Protein AF-A0A645E798-F1 (afdb_monomer)

Foldseek 3Di:
DDDPVPLVVDQDDDDPPPDPDDPVNQDPVNVVVVVVVVVVVVVVPDDPDDDPVRVVVSVVSSVVVPPPDPLLVLVLCVQAFQAFPCNLVDDLVRLLCVSPDPPVPPDDTPRDHHDFKDFLLCCVCNRVVDDPVPDDPVSRVVVVVSCVVVQWAWDPAWDQRPPNGTTTMTGHNPDDD

Mean predicted aligned error: 12.49 Å

InterPro domains:
  IPR007936 Virulence-associated protein E-like domain [PF05272] (1-65)

Organism: NCBI:txid1076179

Structure (mmCIF, N/CA/C/O backbone):
data_AF-A0A645E798-F1
#
_entry.id   AF-A0A645E798-F1
#
loop_
_atom_site.group_PDB
_atom_site.id
_atom_site.type_symbol
_atom_site.label_atom_id
_atom_site.label_alt_id
_atom_site.label_comp_id
_atom_site.label_asym_id
_atom_site.label_entity_id
_atom_site.label_seq_id
_atom_site.pdbx_PDB_ins_code
_atom_site.Cartn_x
_atom_site.Cartn_y
_atom_site.Cartn_z
_atom_site.occupancy
_atom_site.B_iso_or_equiv
_atom_site.auth_seq_id
_atom_site.auth_comp_id
_atom_site.auth_asym_id
_atom_site.auth_atom_id
_atom_site.pdbx_PDB_model_num
ATOM 1 N N . MET A 1 1 ? 1.468 10.383 16.833 1.00 36.97 1 MET A N 1
ATOM 2 C CA . MET A 1 1 ? 1.975 8.997 16.933 1.00 36.97 1 MET A CA 1
ATOM 3 C C . MET A 1 1 ? 1.196 8.172 15.913 1.00 36.97 1 MET A C 1
ATOM 5 O O . MET A 1 1 ? 0.028 7.909 16.145 1.00 36.97 1 MET A O 1
ATOM 9 N N . ARG A 1 2 ? 1.764 7.928 14.723 1.00 41.03 2 ARG A N 1
ATOM 10 C CA . ARG A 1 2 ? 1.079 7.261 13.599 1.00 41.03 2 ARG A CA 1
ATOM 11 C C . ARG A 1 2 ? 1.369 5.761 13.667 1.00 41.03 2 ARG A C 1
ATOM 13 O O . ARG A 1 2 ? 2.410 5.320 13.195 1.00 41.03 2 ARG A O 1
ATOM 20 N N . ASP A 1 3 ? 0.495 5.007 14.326 1.00 41.78 3 ASP A N 1
ATOM 21 C CA . ASP A 1 3 ? 0.510 3.542 14.271 1.00 41.78 3 ASP A CA 1
ATOM 22 C C . ASP A 1 3 ? -0.436 3.091 13.153 1.00 41.78 3 ASP A C 1
ATOM 24 O O . ASP A 1 3 ? -1.658 3.147 13.293 1.00 41.78 3 ASP A O 1
ATOM 28 N N . THR A 1 4 ? 0.136 2.637 12.041 1.00 46.00 4 THR A N 1
ATOM 29 C CA . THR A 1 4 ? -0.584 2.075 10.887 1.00 46.00 4 THR A CA 1
ATOM 30 C C . THR A 1 4 ? -1.323 0.773 11.222 1.00 46.00 4 THR A C 1
ATOM 32 O O . THR A 1 4 ? -2.242 0.375 10.513 1.00 46.00 4 THR A O 1
ATOM 35 N N . THR A 1 5 ? -0.996 0.135 12.350 1.00 47.47 5 THR A N 1
ATOM 36 C CA . THR A 1 5 ? -1.678 -1.052 12.891 1.00 47.47 5 THR A CA 1
ATOM 37 C C . THR A 1 5 ? -2.643 -0.735 14.032 1.00 47.47 5 THR A C 1
ATOM 39 O O . THR A 1 5 ? -3.343 -1.642 14.493 1.00 47.47 5 THR A O 1
ATOM 42 N N . GLY A 1 6 ? -2.684 0.514 14.503 1.00 43.47 6 GLY A N 1
ATOM 43 C CA . GLY A 1 6 ? -3.564 0.958 15.584 1.00 43.47 6 GLY A CA 1
ATOM 44 C C . GLY A 1 6 ? -5.021 1.074 15.138 1.00 43.47 6 GLY A C 1
ATOM 45 O O . GLY A 1 6 ? -5.925 0.758 15.907 1.00 43.47 6 GLY A O 1
ATOM 46 N N . ASN A 1 7 ? -5.247 1.413 13.865 1.00 52.75 7 ASN A N 1
ATOM 47 C CA . ASN A 1 7 ? -6.586 1.656 13.322 1.00 52.75 7 ASN A CA 1
ATOM 48 C C . ASN A 1 7 ? -7.468 0.402 13.217 1.00 52.75 7 ASN A C 1
ATOM 50 O O . ASN A 1 7 ? -8.684 0.522 13.215 1.00 52.75 7 ASN A O 1
ATOM 54 N N . ARG A 1 8 ? -6.891 -0.811 13.212 1.00 60.28 8 ARG A N 1
ATOM 55 C CA . ARG A 1 8 ? -7.659 -2.077 13.154 1.00 60.28 8 ARG A CA 1
ATOM 56 C C . ARG A 1 8 ? -8.456 -2.390 14.426 1.00 6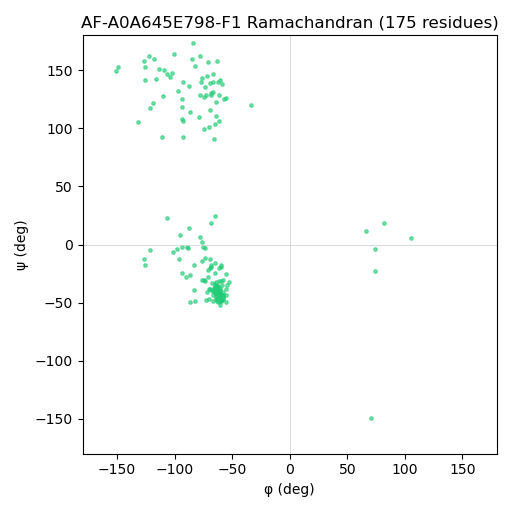0.28 8 ARG A C 1
ATOM 58 O O . ARG A 1 8 ? -9.210 -3.356 14.446 1.00 60.28 8 ARG A O 1
ATOM 65 N N . ARG A 1 9 ? -8.189 -1.672 15.523 1.00 65.94 9 ARG A N 1
ATOM 66 C CA . ARG A 1 9 ? -8.801 -1.910 16.843 1.00 65.94 9 ARG A CA 1
ATOM 67 C C . ARG A 1 9 ? -9.980 -0.987 17.131 1.00 65.94 9 ARG A C 1
ATOM 69 O O . ARG A 1 9 ? -10.599 -1.130 18.179 1.00 65.94 9 ARG A O 1
ATOM 76 N N . PHE A 1 10 ? -10.271 -0.057 16.229 1.00 70.12 10 PHE A N 1
ATOM 77 C CA . PHE A 1 10 ? -11.318 0.936 16.410 1.00 70.12 10 PHE A CA 1
ATOM 78 C C . PHE A 1 10 ? -12.282 0.887 15.230 1.00 70.12 10 PHE A C 1
ATOM 80 O O . PHE A 1 10 ? -11.859 0.711 14.086 1.00 70.12 10 PHE A O 1
ATOM 87 N N . TRP A 1 11 ? -13.570 1.054 15.516 1.00 77.06 11 TRP A N 1
ATOM 88 C CA . TRP A 1 11 ? -14.594 1.263 14.501 1.00 77.06 11 TRP A CA 1
ATOM 89 C C . TRP A 1 11 ? -14.795 2.768 14.328 1.00 77.06 11 TRP A C 1
ATOM 91 O O . TRP A 1 11 ? -15.313 3.405 15.248 1.00 77.06 11 TRP A O 1
ATOM 101 N N . PRO A 1 12 ? -14.340 3.368 13.215 1.00 72.75 12 PRO A N 1
ATOM 102 C CA . PRO A 1 12 ? -14.617 4.769 12.960 1.00 72.75 12 PRO A CA 1
ATOM 103 C C . PRO A 1 12 ? -16.117 4.943 12.720 1.00 72.75 12 PRO A C 1
ATOM 105 O O . PRO A 1 12 ? -16.724 4.213 11.941 1.00 72.75 12 PRO A O 1
ATOM 108 N N . VAL A 1 13 ? -16.709 5.918 13.405 1.00 76.38 13 VAL A N 1
ATOM 109 C CA . VAL A 1 13 ? -18.116 6.289 13.246 1.00 76.38 13 VAL A CA 1
ATOM 110 C C . VAL A 1 13 ? -18.155 7.754 12.840 1.00 76.38 13 VAL A C 1
ATOM 112 O O . VAL A 1 13 ? -17.695 8.622 13.584 1.00 76.38 13 VAL A O 1
ATOM 115 N N . LYS A 1 14 ? -18.685 8.035 11.647 1.00 72.19 14 LYS A N 1
ATOM 116 C CA . LYS A 1 14 ? -18.917 9.405 11.179 1.00 72.19 14 LYS A CA 1
ATOM 117 C C . LYS A 1 14 ? -20.053 10.002 12.010 1.00 72.19 14 LYS A C 1
ATOM 119 O O . LYS A 1 14 ? -21.182 9.522 11.958 1.00 72.19 14 LYS A O 1
ATOM 124 N N . THR A 1 15 ? -19.760 11.043 12.779 1.00 71.25 15 THR A N 1
ATOM 125 C CA . THR A 1 15 ? -20.777 11.803 13.510 1.00 71.25 15 THR A CA 1
ATOM 126 C C . THR A 1 15 ? -21.036 13.132 12.797 1.00 71.25 15 THR A C 1
ATOM 128 O O . THR A 1 15 ? -20.107 13.728 12.243 1.00 71.25 15 THR A O 1
ATOM 131 N N . PRO A 1 16 ? -22.282 13.634 12.776 1.00 71.88 16 PRO A N 1
ATOM 132 C CA . PRO A 1 16 ? -22.550 14.998 12.343 1.00 71.88 16 PRO A CA 1
ATOM 133 C C . PRO A 1 16 ? -21.872 15.927 13.357 1.00 71.88 16 PRO A C 1
ATOM 135 O O . PRO A 1 16 ? -22.341 16.065 14.483 1.00 71.88 16 PRO A O 1
ATOM 138 N N . GLY A 1 17 ? -20.725 16.506 12.994 1.00 61.91 17 GLY A N 1
ATOM 139 C CA . GLY A 1 17 ? -19.797 17.229 13.881 1.00 61.91 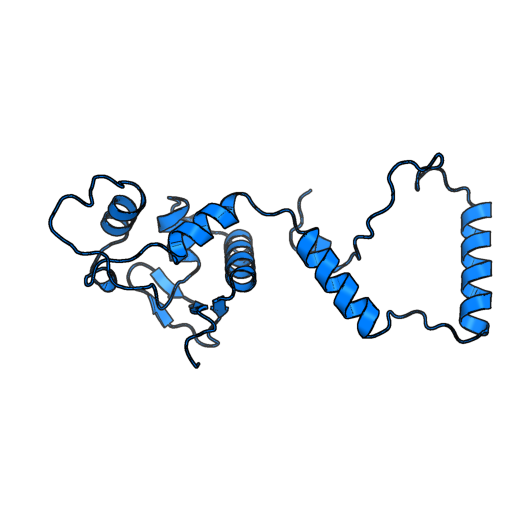17 GLY A CA 1
ATOM 140 C C . GLY A 1 17 ? -20.316 18.529 14.514 1.00 61.91 17 GLY A C 1
ATOM 141 O O . GLY A 1 17 ? -19.520 19.386 14.874 1.00 61.91 17 GLY A O 1
ATOM 142 N N . ASN A 1 18 ? -21.631 18.680 14.652 1.00 67.62 18 ASN A N 1
ATOM 143 C CA . ASN A 1 18 ? -22.326 19.847 15.186 1.00 67.62 18 ASN A CA 1
ATOM 144 C C . ASN A 1 18 ? -22.895 19.606 16.600 1.00 67.62 18 ASN A C 1
ATOM 146 O O . ASN A 1 18 ? -23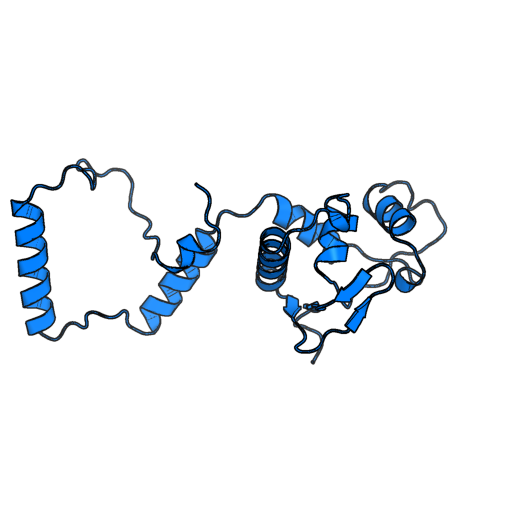.859 20.253 17.007 1.00 67.62 18 ASN A O 1
ATOM 150 N N . SER A 1 19 ? -22.336 18.645 17.341 1.00 68.56 19 SER A N 1
ATOM 151 C CA . SER A 1 19 ? -22.756 18.360 18.716 1.00 68.56 19 SER A CA 1
ATOM 152 C C . SER A 1 19 ? -22.373 19.507 19.655 1.00 68.56 19 SER A C 1
ATOM 154 O O . SER A 1 19 ? -21.214 19.916 19.695 1.00 68.56 19 SER A O 1
ATOM 156 N N . ALA A 1 20 ? -23.328 19.977 20.462 1.00 67.75 20 ALA A N 1
ATOM 157 C CA . ALA A 1 20 ? -23.082 20.943 21.536 1.00 67.75 20 ALA A CA 1
ATOM 158 C C . ALA A 1 20 ? -22.242 20.356 22.690 1.00 67.75 20 ALA A C 1
ATOM 160 O O . ALA A 1 20 ? -21.688 21.101 23.498 1.00 67.75 20 ALA A O 1
ATOM 161 N N . VAL A 1 21 ? -22.148 19.025 22.770 1.00 71.19 21 VAL A N 1
ATOM 162 C CA . VAL A 1 21 ? -21.437 18.295 23.823 1.00 71.19 21 VAL A CA 1
ATOM 163 C C . VAL A 1 21 ? -20.320 17.471 23.193 1.00 71.19 21 VAL A C 1
ATOM 165 O O . VAL A 1 21 ? -20.550 16.634 22.318 1.00 71.19 21 VAL A O 1
ATOM 168 N N . HIS A 1 22 ? -19.089 17.713 23.628 1.00 75.69 22 HIS A N 1
ATOM 169 C CA . HIS A 1 22 ? -17.944 16.916 23.212 1.00 75.69 22 HIS A CA 1
ATOM 170 C C . HIS A 1 22 ? -17.833 15.633 24.044 1.00 75.69 22 HIS A C 1
ATOM 172 O O . HIS A 1 22 ? -18.226 15.607 25.206 1.00 75.69 22 HIS A O 1
ATOM 178 N N . SER A 1 23 ? -17.228 14.583 23.482 1.00 71.75 23 SER A N 1
ATOM 179 C CA . SER A 1 23 ? -17.055 13.288 24.161 1.00 71.75 23 SER A CA 1
ATOM 180 C C . SER A 1 23 ? -16.211 13.355 25.441 1.00 71.75 23 SER A C 1
ATOM 182 O O . SER A 1 23 ? -16.314 12.476 26.288 1.00 71.75 23 SER A O 1
ATOM 184 N N . TRP A 1 24 ? -15.390 14.395 25.608 1.00 79.44 24 TRP A N 1
ATOM 185 C CA . TRP A 1 24 ? -14.607 14.639 26.825 1.00 79.44 24 TRP A CA 1
ATOM 186 C C . TRP A 1 24 ? -15.339 15.481 27.880 1.00 79.44 24 TRP A C 1
ATOM 188 O O . TRP A 1 24 ? -14.787 15.707 28.952 1.00 79.44 24 TRP A O 1
ATOM 198 N N . ASN A 1 25 ? -16.561 15.941 27.594 1.00 85.38 25 ASN A N 1
ATOM 199 C CA . ASN A 1 25 ? -17.399 16.682 28.541 1.00 85.38 25 ASN A CA 1
ATOM 200 C C . ASN A 1 25 ? -18.404 15.777 29.279 1.00 85.38 25 ASN A C 1
ATOM 202 O O . ASN A 1 25 ? -19.272 16.299 29.971 1.00 85.38 25 ASN A O 1
ATOM 206 N N . ILE A 1 26 ? -18.303 14.453 29.121 1.00 86.19 26 ILE A N 1
ATOM 207 C CA . ILE A 1 26 ? -19.235 13.492 29.720 1.00 86.19 26 ILE A CA 1
ATOM 208 C C . ILE A 1 26 ? -18.958 13.370 31.227 1.00 86.19 26 ILE A C 1
ATOM 210 O O . ILE A 1 26 ? -17.820 13.119 31.634 1.00 86.19 26 ILE A O 1
ATOM 214 N N . SER A 1 27 ? -19.991 13.540 32.054 1.00 90.81 27 SER A N 1
ATOM 215 C CA . SER A 1 27 ? -19.910 13.405 33.510 1.00 90.81 27 SER A CA 1
ATOM 216 C C . SER A 1 27 ? -19.893 11.937 33.955 1.00 90.81 27 SER A C 1
ATOM 218 O O . SER A 1 27 ? -20.292 11.025 33.228 1.00 90.81 27 SER A O 1
ATOM 220 N N . ASN A 1 28 ? -19.457 11.685 35.192 1.00 91.69 28 ASN A N 1
ATOM 221 C CA . ASN A 1 28 ? -19.515 10.334 35.754 1.00 91.69 28 ASN A CA 1
ATOM 222 C C . ASN A 1 28 ? -20.958 9.826 35.883 1.00 91.69 28 ASN A C 1
ATOM 224 O O . ASN A 1 28 ? -21.195 8.638 35.670 1.00 91.69 28 ASN A O 1
ATOM 228 N N . GLU A 1 29 ? -21.920 10.695 36.213 1.00 93.19 29 GLU A N 1
ATOM 229 C CA . GLU A 1 29 ? -23.334 10.313 36.262 1.00 93.19 29 GLU A CA 1
ATOM 230 C C . GLU A 1 29 ? -23.845 9.878 34.882 1.00 93.19 29 GLU A C 1
ATOM 232 O O . GLU A 1 29 ? -24.529 8.861 34.780 1.00 93.19 29 GLU A O 1
ATOM 237 N N . GLU A 1 30 ? -23.460 10.589 33.818 1.00 89.88 30 GLU A N 1
ATOM 238 C CA . GLU A 1 30 ? -23.817 10.236 32.439 1.00 89.88 30 GLU A CA 1
ATOM 239 C C . GLU A 1 30 ? -23.200 8.897 32.018 1.00 89.88 30 GLU A C 1
ATOM 241 O O . GLU A 1 30 ? -23.884 8.064 31.428 1.00 89.88 30 GLU A O 1
ATOM 246 N N . ILE A 1 31 ? -21.937 8.637 32.379 1.00 89.81 31 ILE A N 1
ATOM 247 C CA . ILE A 1 31 ? -21.289 7.340 32.125 1.00 89.81 31 ILE A CA 1
ATOM 248 C C . ILE A 1 31 ? -22.077 6.204 32.788 1.00 89.81 31 ILE A C 1
ATOM 250 O O . ILE A 1 31 ? -22.333 5.179 32.156 1.00 89.81 31 ILE A O 1
ATOM 254 N N . VAL A 1 32 ? -22.466 6.369 34.055 1.00 94.50 32 VAL A N 1
ATOM 255 C CA . VAL A 1 32 ? -23.230 5.348 34.790 1.00 94.50 32 VAL A CA 1
ATOM 256 C C . VAL A 1 32 ? -24.614 5.146 34.173 1.00 94.50 32 VAL A C 1
ATOM 258 O O . VAL A 1 32 ? -25.047 4.003 34.032 1.00 94.50 32 VAL A O 1
ATOM 261 N N . GLN A 1 33 ? -25.280 6.224 33.756 1.00 94.31 33 GLN A N 1
ATOM 262 C CA . GLN A 1 33 ? -26.576 6.158 33.081 1.00 94.31 33 GLN A CA 1
ATOM 263 C C . GLN A 1 33 ? -26.488 5.392 31.752 1.00 94.31 33 GLN A C 1
ATOM 265 O O . GLN A 1 33 ? -27.288 4.488 31.518 1.00 94.31 33 GLN A O 1
ATOM 270 N N . ILE A 1 34 ? -25.475 5.675 30.926 1.00 91.50 34 ILE A N 1
ATOM 271 C CA . ILE A 1 34 ? -25.231 4.953 29.666 1.00 91.50 34 ILE A CA 1
ATOM 272 C C . ILE A 1 34 ? -25.038 3.454 29.932 1.00 91.50 34 ILE A C 1
ATOM 274 O O . ILE A 1 34 ? -25.620 2.616 29.245 1.00 91.50 34 ILE A O 1
ATOM 278 N N . TRP A 1 35 ? -24.260 3.087 30.956 1.00 92.69 35 TRP A N 1
ATOM 279 C CA . TRP A 1 35 ? -24.079 1.680 31.325 1.00 92.69 35 TRP A CA 1
ATOM 280 C C . TRP A 1 35 ? -25.366 1.012 31.816 1.00 92.69 35 TRP A C 1
ATOM 282 O O . TRP A 1 35 ? -25.587 -0.160 31.508 1.00 92.69 35 TRP A O 1
ATOM 292 N N . ALA A 1 36 ? -26.210 1.733 32.556 1.00 94.25 36 ALA A N 1
ATOM 293 C CA . ALA A 1 36 ? -27.504 1.226 33.001 1.00 94.25 36 ALA A CA 1
ATOM 294 C C . ALA A 1 36 ? -28.438 0.942 31.813 1.00 94.25 36 ALA A C 1
ATOM 296 O O . ALA A 1 36 ? -29.067 -0.115 31.768 1.00 94.25 36 ALA A O 1
ATOM 297 N N . GLU A 1 37 ? -28.473 1.836 30.822 1.00 92.88 37 GLU A N 1
ATOM 298 C CA . GLU A 1 37 ? -29.242 1.642 29.587 1.00 92.88 37 GLU A CA 1
ATOM 299 C C . GLU A 1 37 ? -28.739 0.430 28.800 1.00 92.88 37 GLU A C 1
ATOM 301 O O . GLU A 1 37 ? -29.525 -0.457 28.468 1.00 92.88 37 GLU A O 1
ATOM 306 N N . ILE A 1 38 ? -27.421 0.332 28.581 1.00 91.25 38 ILE A N 1
ATOM 307 C CA . ILE A 1 38 ? -26.800 -0.821 27.912 1.00 91.25 38 ILE A CA 1
ATOM 308 C C . ILE A 1 38 ? -27.164 -2.127 28.631 1.00 91.25 38 ILE A C 1
ATOM 310 O O . ILE A 1 38 ? -27.492 -3.119 27.981 1.00 91.25 38 ILE A O 1
ATOM 314 N N . TYR A 1 39 ? -27.128 -2.147 29.966 1.00 92.50 39 TYR A N 1
ATOM 315 C CA . TYR A 1 39 ? -27.461 -3.340 30.744 1.00 92.50 39 TYR A CA 1
ATOM 316 C C . TYR A 1 39 ? -28.906 -3.807 30.516 1.00 92.50 39 TYR A C 1
ATOM 318 O O . TYR A 1 39 ? -29.135 -5.004 30.318 1.00 92.50 39 TYR A O 1
ATOM 326 N N . GLU A 1 40 ? -29.876 -2.889 30.504 1.00 94.56 40 GLU A N 1
ATOM 327 C CA . GLU A 1 40 ? -31.277 -3.236 30.236 1.00 94.56 40 GLU A CA 1
ATOM 328 C C . GLU A 1 40 ? -31.483 -3.726 28.795 1.00 94.56 40 GLU A C 1
ATOM 330 O O . GLU A 1 40 ? -32.186 -4.719 28.586 1.00 94.56 40 GLU A O 1
ATOM 335 N N . TYR A 1 41 ? -30.811 -3.126 27.807 1.00 89.88 41 TYR A N 1
ATOM 336 C CA . TYR A 1 41 ? -30.855 -3.605 26.423 1.00 89.88 41 TYR A CA 1
ATOM 337 C C . TYR A 1 41 ? -30.298 -5.026 26.282 1.00 89.88 41 TYR A C 1
ATOM 339 O O . TYR A 1 41 ? -30.963 -5.900 25.720 1.00 89.88 41 TYR A O 1
ATOM 347 N N . VAL A 1 42 ? -29.142 -5.314 26.885 1.00 91.25 42 VAL A N 1
ATOM 348 C CA . VAL A 1 42 ? -28.561 -6.669 26.894 1.00 91.25 42 VAL A CA 1
ATOM 349 C C . VAL A 1 42 ? -29.499 -7.666 27.570 1.00 91.25 42 VAL A C 1
ATOM 351 O O . VAL A 1 42 ? -29.696 -8.778 27.079 1.00 91.25 42 VAL A O 1
ATOM 354 N N . LYS A 1 43 ? -30.126 -7.271 28.681 1.00 92.50 43 LYS A N 1
ATOM 355 C CA . LYS A 1 43 ? -31.116 -8.097 29.380 1.00 92.50 43 LYS A CA 1
ATOM 356 C C . LYS A 1 43 ? -32.364 -8.348 28.528 1.00 92.50 43 LYS A C 1
ATOM 358 O O . LYS A 1 43 ? -32.938 -9.431 28.615 1.00 92.50 43 LYS A O 1
ATOM 363 N N . SER A 1 44 ? -32.751 -7.394 27.679 1.00 92.00 44 SER A N 1
ATOM 364 C CA . SER A 1 44 ? -33.814 -7.563 26.677 1.00 92.00 44 SER A CA 1
ATOM 365 C C . SER A 1 44 ? -33.420 -8.429 25.470 1.00 92.00 44 SER A C 1
ATOM 367 O O . SER A 1 44 ? -34.274 -8.736 24.640 1.00 92.00 44 SER A O 1
ATOM 369 N N . GLY A 1 45 ? -32.165 -8.890 25.399 1.00 89.56 45 GLY A N 1
ATOM 370 C CA . GLY A 1 45 ? -31.679 -9.815 24.374 1.00 89.56 45 GLY A CA 1
ATOM 371 C C . GLY A 1 45 ? -30.790 -9.186 23.303 1.00 89.56 45 GLY A C 1
ATOM 372 O O . GLY A 1 45 ? -30.417 -9.889 22.363 1.00 89.56 45 GLY A O 1
ATOM 373 N N . GLU A 1 46 ? -30.426 -7.904 23.418 1.00 87.12 46 GLU A N 1
ATOM 374 C CA . GLU A 1 46 ? -29.446 -7.310 22.504 1.00 87.12 46 GLU A CA 1
ATOM 375 C C . GLU A 1 46 ? -28.050 -7.914 22.699 1.00 87.12 46 GLU A C 1
ATOM 377 O O . GLU A 1 46 ? -27.579 -8.167 23.812 1.00 87.12 46 GLU A O 1
ATOM 382 N N . THR A 1 47 ? -27.360 -8.147 21.586 1.00 84.50 47 THR A N 1
ATOM 383 C CA . THR A 1 47 ? -26.022 -8.732 21.579 1.00 84.50 47 THR A CA 1
ATOM 384 C C . THR A 1 47 ? -24.945 -7.663 21.712 1.00 84.50 47 THR A C 1
ATOM 386 O O . THR A 1 47 ? -24.942 -6.675 20.990 1.00 84.50 47 THR A O 1
ATOM 389 N N . LEU A 1 48 ? -23.940 -7.919 22.552 1.00 82.25 48 LEU A N 1
ATOM 390 C CA . LEU A 1 48 ? -22.770 -7.042 22.727 1.00 82.25 48 LEU A CA 1
ATOM 391 C C . LEU A 1 48 ? -21.728 -7.130 21.595 1.00 82.25 48 LEU A C 1
ATOM 393 O O . LEU A 1 48 ? -20.668 -6.512 21.675 1.00 82.25 48 LEU A O 1
ATOM 397 N N . HIS A 1 49 ? -21.991 -7.931 20.564 1.00 80.62 49 HIS A N 1
ATOM 398 C CA . HIS A 1 49 ? -21.156 -8.034 19.372 1.00 80.62 49 HIS A CA 1
ATOM 399 C C . HIS A 1 49 ? -21.913 -7.492 18.161 1.00 80.62 49 HIS A C 1
ATOM 401 O O . HIS A 1 49 ? -23.140 -7.557 18.104 1.00 80.62 49 HIS A O 1
ATOM 407 N N . LEU A 1 50 ? -21.165 -6.964 17.191 1.00 78.12 50 LEU A N 1
ATOM 408 C CA . LEU A 1 50 ? -21.732 -6.514 15.923 1.00 78.12 50 LEU A CA 1
ATOM 409 C C . LEU A 1 50 ? -22.361 -7.704 15.195 1.00 78.12 50 LEU A C 1
ATOM 411 O O . LEU A 1 50 ? -21.790 -8.797 15.174 1.00 78.12 50 LEU A O 1
ATOM 415 N N . SER A 1 51 ? -23.518 -7.485 14.571 1.00 84.25 51 SER A N 1
ATOM 416 C CA . SER A 1 51 ? -24.064 -8.464 13.636 1.00 84.25 51 SER A CA 1
ATOM 417 C C . SER A 1 51 ? -23.112 -8.628 12.437 1.00 84.25 51 SER A C 1
ATOM 419 O O . SER A 1 51 ? -22.344 -7.708 12.136 1.00 84.25 51 SER A O 1
ATOM 421 N N . PRO A 1 52 ? -23.162 -9.757 11.707 1.00 84.25 52 P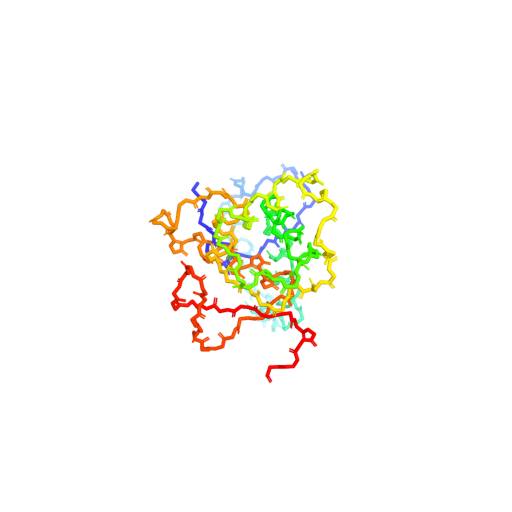RO A N 1
ATOM 422 C CA . PRO A 1 52 ? -22.302 -9.968 10.538 1.00 84.25 52 PRO A CA 1
ATOM 423 C C . PRO A 1 52 ? -22.400 -8.849 9.487 1.00 84.25 52 PRO A C 1
ATOM 425 O O . PRO A 1 52 ? -21.407 -8.492 8.855 1.00 84.25 52 PRO A O 1
ATOM 428 N N . GLU A 1 53 ? -23.591 -8.273 9.321 1.00 83.69 53 GLU A N 1
ATOM 429 C CA . GLU A 1 53 ? -23.859 -7.171 8.391 1.00 83.69 53 GLU A CA 1
ATOM 430 C C . GLU A 1 53 ? -23.198 -5.865 8.853 1.00 83.69 53 GLU A C 1
ATOM 432 O O . GLU A 1 53 ? -22.499 -5.205 8.082 1.00 83.69 53 GLU A O 1
ATOM 437 N N . LEU A 1 54 ? -23.357 -5.527 10.137 1.00 82.69 54 LEU A N 1
ATOM 438 C CA . LEU A 1 54 ? -22.730 -4.360 10.756 1.00 82.69 54 LEU A CA 1
ATOM 439 C C . LEU A 1 54 ? -21.205 -4.480 10.785 1.00 82.69 54 LEU A C 1
ATOM 441 O O . LEU A 1 54 ? -20.511 -3.488 10.581 1.00 82.69 54 LEU A O 1
ATOM 445 N N . GLU A 1 55 ? -20.667 -5.682 10.989 1.00 82.81 55 GLU A N 1
ATOM 446 C CA . GLU A 1 55 ? -19.226 -5.923 10.933 1.00 82.81 55 GLU A CA 1
ATOM 447 C C . GLU A 1 55 ? -18.667 -5.683 9.521 1.00 82.81 55 GLU A C 1
ATOM 449 O O . GLU A 1 55 ? -17.593 -5.097 9.372 1.00 82.81 55 GLU A O 1
ATOM 454 N N . ALA A 1 56 ? -19.390 -6.096 8.475 1.00 82.94 56 ALA A N 1
ATOM 455 C CA . ALA A 1 56 ? -19.000 -5.820 7.094 1.00 82.94 56 ALA A CA 1
ATOM 456 C C . ALA A 1 56 ? -19.012 -4.313 6.792 1.00 82.94 56 ALA A C 1
ATOM 458 O O . ALA A 1 56 ? -18.041 -3.798 6.237 1.00 82.94 56 ALA A O 1
ATOM 459 N N . TYR A 1 57 ? -20.061 -3.602 7.219 1.00 82.38 57 TYR A N 1
ATOM 460 C CA . TYR A 1 57 ? -20.154 -2.147 7.071 1.00 82.38 57 TYR A CA 1
ATOM 461 C C . TYR A 1 57 ? -19.036 -1.418 7.830 1.00 82.38 57 TYR A C 1
ATOM 463 O O . TYR A 1 57 ? -18.357 -0.557 7.280 1.00 82.38 57 TYR A O 1
ATOM 471 N N . ALA A 1 58 ? -18.775 -1.811 9.078 1.00 81.56 58 ALA A N 1
ATOM 472 C CA . ALA A 1 58 ? -17.735 -1.201 9.898 1.00 81.56 58 ALA A CA 1
ATOM 473 C C . ALA A 1 58 ? -16.324 -1.440 9.329 1.00 81.56 58 ALA A C 1
ATOM 475 O O . ALA A 1 58 ? -15.465 -0.563 9.421 1.00 81.56 58 ALA A O 1
ATOM 476 N N . LYS A 1 59 ? -16.076 -2.596 8.693 1.00 78.81 59 LYS A N 1
ATOM 477 C CA . LYS A 1 59 ? -14.832 -2.860 7.946 1.00 78.81 59 LYS A CA 1
ATOM 478 C C . LYS A 1 59 ? -14.691 -1.969 6.718 1.00 78.81 59 LYS A C 1
ATOM 480 O O . LYS A 1 59 ? -13.577 -1.549 6.414 1.00 78.81 59 LYS A O 1
ATOM 485 N N . GLU A 1 60 ? -15.789 -1.689 6.027 1.00 77.19 60 GLU A N 1
ATOM 486 C CA . GLU A 1 60 ? -15.794 -0.784 4.881 1.00 77.19 60 GLU A CA 1
ATOM 487 C C . GLU A 1 60 ? -15.491 0.656 5.314 1.00 77.19 60 GLU A C 1
ATOM 489 O O . GLU A 1 60 ? -14.552 1.261 4.808 1.00 77.19 60 GLU A O 1
ATOM 494 N N . GLU A 1 61 ? -16.168 1.165 6.344 1.00 76.56 61 GLU A N 1
ATOM 495 C CA . GLU A 1 61 ? -15.877 2.488 6.918 1.00 76.56 61 GLU A CA 1
ATOM 496 C C . GLU A 1 61 ? -14.442 2.581 7.456 1.00 76.56 61 GLU A C 1
ATOM 498 O O . GLU A 1 61 ? -13.766 3.593 7.283 1.00 76.56 61 GLU A O 1
ATOM 503 N N . GLN A 1 62 ? -13.924 1.508 8.064 1.00 71.56 62 GLN A N 1
ATOM 504 C CA . GLN A 1 62 ? -12.523 1.436 8.486 1.00 71.56 62 GLN A CA 1
ATOM 505 C C . GLN A 1 62 ? -11.558 1.504 7.294 1.00 71.56 62 GLN A C 1
ATOM 507 O O . GLN A 1 62 ? -10.494 2.116 7.406 1.00 71.56 62 GLN A O 1
ATOM 512 N N . ARG A 1 63 ? -11.928 0.911 6.153 1.00 69.31 63 ARG A N 1
ATOM 513 C CA . ARG A 1 63 ? -11.173 0.978 4.896 1.00 69.31 63 ARG A CA 1
ATOM 514 C C . ARG A 1 63 ? -11.218 2.371 4.270 1.00 69.31 63 ARG A C 1
ATOM 516 O O . ARG A 1 63 ? -10.202 2.801 3.735 1.00 69.31 63 ARG A O 1
ATOM 523 N N . GLU A 1 64 ? -12.349 3.067 4.342 1.00 68.19 64 GLU A N 1
ATOM 524 C CA . GLU A 1 64 ? -12.484 4.446 3.854 1.00 68.19 64 GLU A CA 1
ATOM 525 C C . GLU A 1 64 ? -11.753 5.461 4.741 1.00 68.19 64 GLU A C 1
ATOM 527 O O . GLU A 1 64 ? -11.109 6.377 4.236 1.00 68.19 64 GLU A O 1
ATOM 532 N N . ALA A 1 65 ? -11.830 5.299 6.065 1.00 63.03 65 ALA A N 1
ATOM 533 C CA . ALA A 1 65 ? -11.184 6.181 7.039 1.00 63.03 65 ALA A CA 1
ATOM 534 C C . ALA A 1 65 ? -9.658 5.989 7.119 1.00 63.03 65 ALA A C 1
ATOM 536 O O . ALA A 1 65 ? -8.958 6.799 7.732 1.00 63.03 65 ALA A O 1
ATOM 537 N N . LEU A 1 66 ? -9.126 4.923 6.510 1.00 62.19 66 LEU A N 1
ATOM 538 C CA . LEU A 1 66 ? -7.716 4.839 6.148 1.00 62.19 66 LEU A CA 1
ATOM 539 C C . LEU A 1 66 ? -7.451 5.894 5.069 1.00 62.19 66 LEU A C 1
ATOM 541 O O . LEU A 1 66 ? -7.618 5.641 3.877 1.00 62.19 66 LEU A O 1
ATOM 545 N N . GLU A 1 67 ? -7.076 7.084 5.547 1.00 53.97 67 GLU A N 1
ATOM 546 C CA . GLU A 1 67 ? -6.631 8.248 4.781 1.00 53.97 67 GLU A CA 1
ATOM 547 C C . GLU A 1 67 ? -5.868 7.788 3.531 1.00 53.97 67 GLU A C 1
ATOM 549 O O . GLU A 1 67 ? -4.897 7.031 3.634 1.00 53.97 67 GLU A O 1
ATOM 554 N N . SER A 1 68 ? -6.371 8.167 2.349 1.00 54.19 68 SER A N 1
ATOM 555 C CA . SER A 1 68 ? -5.751 7.797 1.078 1.00 54.19 68 SER A CA 1
ATOM 556 C C . SER A 1 68 ? -4.352 8.387 1.059 1.00 54.19 68 SER A C 1
ATOM 558 O O . SER A 1 68 ? -4.178 9.595 0.929 1.00 54.19 68 SER A O 1
ATOM 560 N N . ASP A 1 69 ? -3.362 7.524 1.229 1.00 65.88 69 ASP A N 1
ATOM 561 C CA . ASP A 1 69 ? -1.965 7.891 1.133 1.00 65.88 69 ASP A CA 1
ATOM 562 C C . ASP A 1 69 ? -1.728 8.537 -0.235 1.00 65.88 69 ASP A C 1
ATOM 564 O O . ASP A 1 69 ? -2.068 7.941 -1.257 1.00 65.88 69 ASP A O 1
ATOM 568 N N . GLU A 1 70 ? -1.160 9.742 -0.287 1.00 67.56 70 GLU A N 1
ATOM 569 C CA . GLU A 1 70 ? -0.824 10.408 -1.556 1.00 67.56 70 GLU A CA 1
ATOM 570 C C . GLU A 1 70 ? 0.079 9.518 -2.433 1.00 67.56 70 GLU A C 1
ATOM 572 O O . GLU A 1 70 ? 0.038 9.579 -3.662 1.00 67.56 70 GLU A O 1
ATOM 577 N N . ARG A 1 71 ? 0.840 8.608 -1.805 1.00 81.19 71 ARG A N 1
ATOM 578 C CA . ARG A 1 71 ? 1.646 7.589 -2.485 1.00 81.19 71 ARG A CA 1
ATOM 579 C C . ARG A 1 71 ? 0.808 6.573 -3.263 1.00 81.19 71 ARG A C 1
ATOM 581 O O . ARG A 1 71 ? 1.327 5.991 -4.209 1.00 81.19 71 ARG A O 1
ATOM 588 N N . GLU A 1 72 ? -0.456 6.346 -2.902 1.00 85.00 72 GLU A N 1
ATOM 589 C CA . GLU A 1 72 ? -1.336 5.387 -3.584 1.00 85.00 72 GLU A CA 1
ATOM 590 C C . GLU A 1 72 ? -1.568 5.780 -5.047 1.00 85.00 72 GLU A C 1
ATOM 592 O O . GLU A 1 72 ? -1.566 4.903 -5.910 1.00 85.00 72 GLU A O 1
ATOM 597 N N . GLY A 1 73 ? -1.707 7.080 -5.336 1.00 85.69 73 GLY A N 1
ATOM 598 C CA . GLY A 1 73 ? -1.845 7.584 -6.706 1.00 85.69 73 GLY A CA 1
ATOM 599 C C . GLY A 1 73 ? -0.628 7.234 -7.563 1.00 85.69 73 GLY A C 1
ATOM 600 O O . GLY A 1 73 ? -0.770 6.614 -8.610 1.00 85.69 73 GLY A O 1
ATOM 601 N N . LEU A 1 74 ? 0.576 7.493 -7.044 1.00 88.88 74 LEU A N 1
ATOM 602 C CA . LEU A 1 74 ? 1.830 7.156 -7.730 1.00 88.88 74 LEU A CA 1
ATOM 603 C C . LEU A 1 74 ? 1.971 5.650 -7.980 1.00 88.88 74 LEU A C 1
ATOM 605 O O . LEU A 1 74 ? 2.448 5.223 -9.029 1.00 88.88 74 LEU A O 1
ATOM 609 N N . VAL A 1 75 ? 1.558 4.828 -7.011 1.00 91.81 75 VAL A N 1
ATOM 610 C CA . VAL A 1 75 ? 1.577 3.369 -7.162 1.00 91.81 75 VAL A CA 1
ATOM 611 C C . VAL A 1 75 ? 0.562 2.918 -8.212 1.00 91.81 75 VAL A C 1
ATOM 613 O O . VAL A 1 75 ? 0.878 2.034 -9.001 1.00 91.81 75 VAL A O 1
ATOM 616 N N . ARG A 1 76 ? -0.631 3.517 -8.263 1.00 91.44 76 ARG A N 1
ATOM 617 C CA . ARG A 1 76 ? -1.639 3.223 -9.290 1.00 91.44 76 ARG A CA 1
ATOM 618 C C . ARG A 1 76 ? -1.113 3.538 -10.689 1.00 91.44 76 ARG A C 1
ATOM 620 O O . ARG A 1 76 ? -1.105 2.637 -11.525 1.00 91.44 76 ARG A O 1
ATOM 627 N N . ASP A 1 77 ? -0.599 4.747 -10.899 1.00 90.31 77 ASP A N 1
ATOM 628 C CA . ASP A 1 77 ? -0.047 5.180 -12.189 1.00 90.31 77 ASP A CA 1
ATOM 629 C C . ASP A 1 77 ? 1.094 4.256 -12.626 1.00 90.31 77 ASP A C 1
ATOM 631 O O . ASP A 1 77 ? 1.131 3.779 -13.764 1.00 90.31 77 ASP A O 1
ATOM 635 N N . PHE A 1 78 ? 1.983 3.903 -11.690 1.00 92.25 78 PHE A N 1
ATOM 636 C CA . PHE A 1 78 ? 3.044 2.935 -11.939 1.00 92.25 78 PHE A CA 1
ATOM 637 C C . PHE A 1 78 ? 2.488 1.603 -12.442 1.00 92.25 78 PHE A C 1
ATOM 639 O O . PHE A 1 78 ? 2.984 1.103 -13.449 1.00 92.25 78 PHE A O 1
ATOM 646 N N . LEU A 1 79 ? 1.475 1.032 -11.779 1.00 92.69 79 LEU A N 1
ATOM 647 C CA . LEU A 1 79 ? 0.895 -0.273 -12.126 1.00 92.69 79 LEU A CA 1
ATOM 648 C C . LEU A 1 79 ? 0.163 -0.265 -13.475 1.00 92.69 79 LEU A C 1
ATOM 650 O O . LEU A 1 79 ? 0.210 -1.279 -14.174 1.00 92.69 79 LEU A O 1
ATOM 654 N N . GLU A 1 80 ? -0.464 0.855 -13.835 1.00 90.31 80 GLU A N 1
ATOM 655 C CA . GLU A 1 80 ? -1.209 1.054 -15.088 1.00 90.31 80 GLU A CA 1
ATOM 656 C C . GLU A 1 80 ? -0.308 1.429 -16.276 1.00 90.31 80 GLU A C 1
ATOM 658 O O . GLU A 1 80 ? -0.700 1.251 -17.430 1.00 90.31 80 GLU A O 1
ATOM 663 N N . THR A 1 81 ? 0.919 1.886 -16.009 1.00 89.94 81 THR A N 1
ATOM 664 C CA . THR A 1 81 ? 1.907 2.213 -17.043 1.00 89.94 81 THR A CA 1
ATOM 665 C C . THR A 1 81 ? 2.185 1.001 -17.939 1.00 89.94 81 THR A C 1
ATOM 667 O O . THR A 1 81 ? 2.566 -0.071 -17.456 1.00 89.94 81 THR A O 1
ATOM 670 N N . LEU A 1 82 ? 2.027 1.187 -19.254 1.00 90.12 82 LEU A N 1
ATOM 671 C CA . LEU A 1 82 ? 2.429 0.199 -20.252 1.00 90.12 82 LEU A CA 1
ATOM 672 C C . LEU A 1 82 ? 3.952 0.107 -20.313 1.00 90.12 82 LEU A C 1
ATOM 674 O O . LEU A 1 82 ? 4.657 1.112 -20.275 1.00 90.12 82 LEU A O 1
ATOM 678 N N . LEU A 1 83 ? 4.449 -1.117 -20.429 1.00 90.38 83 LEU A N 1
ATOM 679 C CA . LEU A 1 83 ? 5.867 -1.433 -20.383 1.00 90.38 83 LEU A CA 1
ATOM 680 C C . LEU A 1 83 ? 6.373 -1.859 -21.766 1.00 90.38 83 LEU A C 1
ATOM 682 O O . LEU A 1 83 ? 5.609 -2.424 -22.561 1.00 90.38 83 LEU A O 1
ATOM 686 N N . PRO A 1 84 ? 7.653 -1.608 -22.073 1.00 89.44 84 PRO A N 1
ATOM 687 C CA . PRO A 1 84 ? 8.287 -2.136 -23.271 1.00 89.44 84 PRO A CA 1
ATOM 688 C C . PRO A 1 84 ? 8.508 -3.655 -23.149 1.00 89.44 84 PRO A C 1
ATOM 690 O O . PRO A 1 84 ? 8.587 -4.206 -22.050 1.00 89.44 84 PRO A O 1
ATOM 693 N N . GLU A 1 85 ? 8.633 -4.353 -24.280 1.00 88.31 85 GLU A N 1
ATOM 694 C CA . GLU A 1 85 ? 8.783 -5.822 -24.307 1.00 88.31 85 GLU A CA 1
ATOM 695 C C . GLU A 1 85 ? 10.030 -6.323 -23.556 1.00 88.31 85 GLU A C 1
ATOM 697 O O . GLU A 1 85 ? 10.008 -7.391 -22.948 1.00 88.31 85 GLU A O 1
ATOM 702 N N . ASN A 1 86 ? 11.104 -5.532 -23.540 1.00 88.38 86 ASN A N 1
ATOM 703 C CA . ASN A 1 86 ? 12.365 -5.828 -22.859 1.00 88.38 86 ASN A CA 1
ATOM 704 C C . ASN A 1 86 ? 12.389 -5.377 -21.383 1.00 88.38 86 ASN A C 1
ATOM 706 O O . ASN A 1 86 ? 13.463 -5.327 -20.786 1.00 88.38 86 ASN A O 1
ATOM 710 N N . TRP A 1 87 ? 11.249 -5.043 -20.766 1.00 89.12 87 TRP A N 1
ATOM 711 C CA . TRP A 1 87 ? 11.200 -4.558 -19.377 1.00 89.12 87 TRP A CA 1
ATOM 712 C C . TRP A 1 87 ? 11.864 -5.502 -18.359 1.00 89.12 87 TRP A C 1
ATOM 714 O O . TRP A 1 87 ? 12.539 -5.068 -17.420 1.00 89.12 87 TRP A O 1
ATOM 724 N N . GLU A 1 88 ? 11.702 -6.815 -18.536 1.00 87.25 88 GLU A N 1
ATOM 725 C CA . GLU A 1 88 ? 12.339 -7.822 -17.673 1.00 87.25 88 GLU A CA 1
ATOM 726 C C . GLU A 1 88 ? 13.869 -7.862 -17.851 1.00 87.25 88 GLU A C 1
ATOM 728 O O . GLU A 1 88 ? 14.590 -8.331 -16.963 1.00 87.25 88 GLU A O 1
ATOM 733 N N . ASP A 1 89 ? 14.382 -7.341 -18.967 1.00 88.25 89 ASP A N 1
ATOM 734 C CA . ASP A 1 89 ? 15.812 -7.268 -19.241 1.00 88.25 89 ASP A CA 1
ATOM 735 C C . ASP A 1 89 ? 16.470 -6.010 -18.673 1.00 88.25 89 ASP A C 1
ATOM 737 O O . ASP A 1 89 ? 17.642 -6.083 -18.293 1.00 88.25 89 ASP A O 1
ATOM 741 N N . MET A 1 90 ? 15.703 -4.932 -18.512 1.00 88.31 90 MET A N 1
ATOM 742 C CA . MET A 1 90 ? 16.178 -3.644 -18.008 1.00 88.31 90 MET A CA 1
ATOM 743 C C . MET A 1 90 ? 16.621 -3.701 -16.543 1.00 88.31 90 MET A C 1
ATOM 745 O O . MET A 1 90 ? 16.054 -4.432 -15.719 1.00 88.31 90 MET A O 1
ATOM 749 N N . ASP A 1 91 ? 17.628 -2.901 -16.205 1.00 88.19 91 ASP A N 1
ATOM 750 C CA . ASP A 1 91 ? 18.057 -2.692 -14.826 1.00 88.19 91 ASP A CA 1
ATOM 751 C C . ASP A 1 91 ? 17.223 -1.618 -14.100 1.00 88.19 91 ASP A C 1
ATOM 753 O O . ASP A 1 91 ? 16.362 -0.947 -14.667 1.00 88.19 91 ASP A O 1
ATOM 757 N N . THR A 1 92 ? 17.452 -1.453 -12.795 1.00 86.00 92 THR A N 1
ATOM 758 C CA . THR A 1 92 ? 16.704 -0.481 -11.983 1.00 86.00 92 THR A CA 1
ATOM 759 C C . THR A 1 92 ? 16.898 0.967 -12.446 1.00 86.00 92 THR A C 1
ATOM 761 O O . THR A 1 92 ? 15.996 1.781 -12.263 1.00 86.00 92 THR A O 1
ATOM 764 N N . TYR A 1 93 ? 18.060 1.318 -12.998 1.00 86.62 93 TYR A N 1
ATOM 765 C CA . TYR A 1 93 ? 18.325 2.674 -13.473 1.00 86.62 93 TYR A CA 1
ATOM 766 C C . TYR A 1 93 ? 17.549 2.950 -14.762 1.00 86.62 93 TYR A C 1
ATOM 768 O O . TYR A 1 93 ? 16.838 3.949 -14.836 1.00 86.62 93 TYR A O 1
ATOM 776 N N . GLU A 1 94 ? 17.602 2.027 -15.722 1.00 87.62 94 GLU A N 1
ATOM 777 C CA . GLU A 1 94 ? 16.858 2.100 -16.981 1.00 87.62 94 GLU A CA 1
ATOM 778 C C . GLU A 1 94 ? 15.343 2.141 -16.737 1.00 87.62 94 GLU A C 1
ATOM 780 O O . GLU A 1 94 ? 14.638 2.970 -17.310 1.00 87.62 94 GLU A O 1
ATOM 785 N N . ARG A 1 95 ? 14.838 1.303 -15.820 1.00 89.75 95 ARG A N 1
ATOM 786 C CA . ARG A 1 95 ? 13.422 1.306 -15.420 1.00 89.75 95 ARG A CA 1
ATOM 787 C C . ARG A 1 95 ? 12.996 2.636 -14.805 1.00 89.75 95 ARG A C 1
ATOM 789 O O . ARG A 1 95 ? 11.938 3.156 -15.139 1.00 89.75 95 ARG A O 1
ATOM 796 N N . ARG A 1 96 ? 13.820 3.216 -13.924 1.00 88.56 96 ARG A N 1
ATOM 797 C CA . ARG A 1 96 ? 13.555 4.544 -13.342 1.00 88.56 96 ARG A CA 1
ATOM 798 C C . ARG A 1 96 ? 13.565 5.639 -14.397 1.00 88.56 96 ARG A C 1
ATOM 800 O O . ARG A 1 96 ? 12.737 6.539 -14.309 1.00 88.56 96 ARG A O 1
ATOM 807 N N . ALA A 1 97 ? 14.502 5.594 -15.340 1.00 86.31 97 ALA A N 1
ATOM 808 C CA . ALA A 1 97 ? 14.561 6.568 -16.422 1.00 86.31 97 ALA A CA 1
ATOM 809 C C . ALA A 1 97 ? 13.267 6.523 -17.246 1.00 86.31 97 ALA A C 1
ATOM 811 O O . ALA A 1 97 ? 12.619 7.551 -17.398 1.00 86.31 97 ALA A O 1
ATOM 812 N N . PHE A 1 98 ? 12.823 5.324 -17.639 1.00 86.69 98 PHE A N 1
ATOM 813 C CA . PHE A 1 98 ? 11.566 5.128 -18.368 1.00 86.69 98 PHE A CA 1
ATOM 814 C C . PHE A 1 98 ? 10.333 5.661 -17.618 1.00 86.69 98 PHE A C 1
ATOM 816 O O . PHE A 1 98 ? 9.447 6.248 -18.226 1.00 86.69 98 PHE A O 1
ATOM 823 N N . LEU A 1 99 ? 10.262 5.465 -16.298 1.00 86.06 99 LEU A N 1
ATOM 824 C CA . LEU A 1 99 ? 9.110 5.900 -15.496 1.00 86.06 99 LEU A CA 1
ATOM 825 C C . LEU A 1 99 ? 9.083 7.409 -15.218 1.00 86.06 99 LEU A C 1
ATOM 827 O O . LEU A 1 99 ? 8.005 7.962 -15.024 1.00 86.06 99 LEU A O 1
ATOM 831 N N . ASN A 1 100 ? 10.246 8.062 -15.134 1.00 80.94 100 ASN A N 1
ATOM 832 C CA . ASN A 1 100 ? 10.334 9.493 -14.815 1.00 80.94 100 ASN A CA 1
ATOM 833 C C . ASN A 1 100 ? 10.293 10.385 -16.053 1.00 80.94 100 ASN A C 1
ATOM 835 O O . ASN A 1 100 ? 9.908 11.548 -15.949 1.00 80.94 100 ASN A O 1
ATOM 839 N N . ASP A 1 101 ? 10.743 9.873 -17.192 1.00 68.81 101 ASP A N 1
ATOM 840 C CA . ASP A 1 101 ? 10.959 10.669 -18.384 1.00 68.81 101 ASP A CA 1
ATOM 841 C C . ASP A 1 101 ? 9.922 10.294 -19.446 1.00 68.81 101 ASP A C 1
ATOM 843 O O . ASP A 1 101 ? 10.095 9.359 -20.230 1.00 68.81 101 ASP A O 1
ATOM 847 N N . SER A 1 102 ? 8.809 11.033 -19.447 1.00 54.69 102 SER A N 1
ATOM 848 C CA . SER A 1 102 ? 7.757 10.914 -20.461 1.00 54.69 102 SER A CA 1
ATOM 849 C C . SER A 1 102 ? 8.262 11.207 -21.878 1.00 54.69 102 SER A C 1
ATOM 851 O O . SER A 1 102 ? 7.625 10.775 -22.837 1.00 54.69 102 SER A O 1
ATOM 853 N N . ASP A 1 103 ? 9.402 11.899 -22.008 1.00 46.72 103 ASP A N 1
ATOM 854 C CA . ASP A 1 103 ? 10.026 12.273 -23.279 1.00 46.72 103 ASP A CA 1
ATOM 855 C C . ASP A 1 103 ? 11.130 11.288 -23.716 1.00 46.72 103 ASP A C 1
ATOM 857 O O . ASP A 1 103 ? 11.503 11.270 -24.887 1.00 46.72 103 ASP A O 1
ATOM 861 N N . PHE A 1 104 ? 11.601 10.382 -22.844 1.00 46.34 104 PHE A N 1
ATOM 862 C CA . PHE A 1 104 ? 12.477 9.259 -23.242 1.00 46.34 104 PHE A CA 1
ATOM 863 C C . PHE A 1 104 ? 11.715 8.133 -23.957 1.00 46.34 104 PHE A C 1
ATOM 865 O O . PHE A 1 104 ? 12.312 7.178 -24.458 1.00 46.34 104 PHE A O 1
ATOM 872 N N . ALA A 1 105 ? 10.394 8.283 -24.081 1.00 48.19 105 ALA A N 1
ATOM 873 C CA . A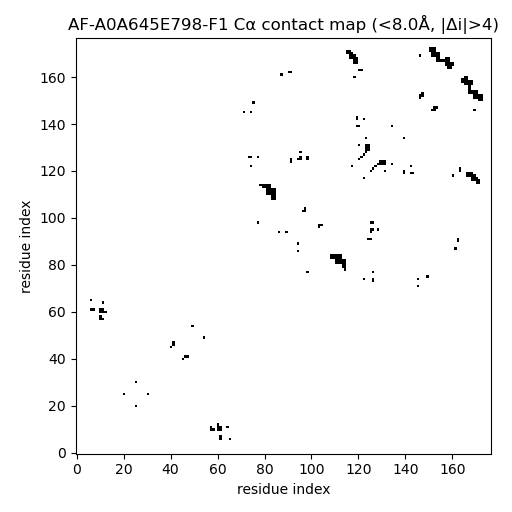LA A 1 105 ? 9.571 7.572 -25.050 1.00 48.19 105 ALA A CA 1
ATOM 874 C C . ALA A 1 105 ? 9.854 8.010 -26.507 1.00 48.19 105 ALA A C 1
ATOM 876 O O . ALA A 1 105 ? 9.038 7.757 -27.397 1.00 48.19 105 ALA A O 1
ATOM 877 N N . ASP A 1 106 ? 10.998 8.647 -26.783 1.00 43.56 106 ASP A N 1
ATOM 878 C CA . ASP A 1 106 ? 11.433 8.940 -28.139 1.00 43.56 106 ASP A CA 1
ATOM 879 C C . ASP A 1 106 ? 11.838 7.635 -28.871 1.00 43.56 106 ASP A C 1
ATOM 881 O O . ASP A 1 106 ? 12.900 7.028 -28.704 1.00 43.56 106 ASP A O 1
ATOM 885 N N . ALA A 1 107 ? 10.894 7.184 -29.696 1.00 45.59 107 ALA A N 1
ATOM 886 C CA . ALA A 1 107 ? 11.075 6.508 -30.979 1.00 45.59 107 ALA A CA 1
ATOM 887 C C . ALA A 1 107 ? 11.542 5.038 -31.076 1.00 45.59 107 ALA A C 1
ATOM 889 O O . ALA A 1 107 ? 11.525 4.528 -32.199 1.00 45.59 107 ALA A O 1
ATOM 890 N N . SER A 1 108 ? 11.891 4.300 -30.009 1.00 50.09 108 SER A N 1
ATOM 891 C CA . SER A 1 108 ? 12.444 2.931 -30.205 1.00 50.09 108 SER A CA 1
ATOM 892 C C . SER A 1 108 ? 11.780 1.752 -29.483 1.00 50.09 108 SER A C 1
ATOM 894 O O . SER A 1 108 ? 11.954 0.621 -29.939 1.00 50.09 108 SER A O 1
ATOM 896 N N . GLN A 1 109 ? 10.966 1.949 -28.441 1.00 58.75 109 GLN A N 1
ATOM 897 C CA . GLN A 1 109 ? 10.312 0.829 -27.747 1.00 58.75 109 GLN A CA 1
ATOM 898 C C . GLN A 1 109 ? 8.820 1.095 -27.561 1.00 58.75 109 GLN A C 1
ATOM 900 O O . GLN A 1 109 ? 8.407 1.903 -26.737 1.00 58.75 109 GLN A O 1
ATOM 905 N N . LYS A 1 110 ? 7.986 0.413 -28.355 1.00 66.81 110 LYS A N 1
ATOM 906 C CA . LYS A 1 110 ? 6.530 0.467 -28.194 1.00 66.81 110 LYS A CA 1
ATOM 907 C C . LYS A 1 110 ? 6.168 -0.127 -26.831 1.00 66.81 110 LYS A C 1
ATOM 909 O O . LYS A 1 11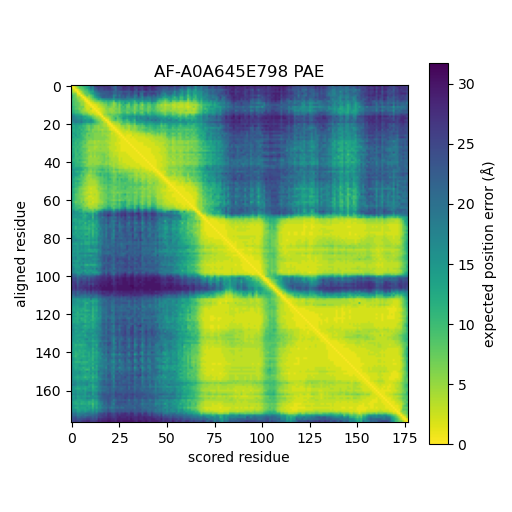0 ? 6.296 -1.331 -26.632 1.00 66.81 110 LYS A O 1
ATOM 914 N N . ALA A 1 111 ? 5.711 0.714 -25.910 1.00 77.69 111 ALA A N 1
ATOM 915 C CA . ALA A 1 111 ? 5.161 0.283 -24.635 1.00 77.69 111 ALA A CA 1
ATOM 916 C C . ALA A 1 111 ? 3.761 -0.313 -24.856 1.00 77.69 111 ALA A C 1
ATOM 918 O O . ALA A 1 111 ? 2.784 0.410 -25.040 1.00 77.69 111 ALA A O 1
ATOM 919 N N . THR A 1 112 ? 3.673 -1.639 -24.910 1.00 83.44 112 THR A N 1
ATOM 920 C CA . THR A 1 112 ? 2.434 -2.380 -25.218 1.00 83.44 112 THR A CA 1
ATOM 921 C C . THR A 1 112 ? 2.095 -3.427 -24.166 1.00 83.44 112 THR A C 1
ATOM 923 O O . THR A 1 112 ? 0.982 -3.955 -24.162 1.00 83.44 112 THR A O 1
ATOM 926 N N . VAL A 1 113 ? 3.033 -3.741 -23.272 1.00 86.50 113 VAL A N 1
ATOM 927 C CA . VAL A 1 113 ? 2.908 -4.850 -22.330 1.00 86.50 113 VAL A CA 1
ATOM 928 C C . VAL A 1 113 ? 2.337 -4.347 -21.011 1.00 86.50 113 VAL A C 1
ATOM 930 O O . VAL A 1 113 ? 2.885 -3.453 -20.374 1.00 86.50 113 VAL A O 1
ATOM 933 N N . THR A 1 114 ? 1.242 -4.953 -20.561 1.00 89.19 114 THR A N 1
ATOM 934 C CA . THR A 1 114 ? 0.706 -4.712 -19.218 1.00 89.19 114 THR A CA 1
ATOM 935 C C . THR A 1 114 ? 1.530 -5.455 -18.176 1.00 89.19 114 THR A C 1
ATOM 937 O O . THR A 1 114 ? 1.873 -6.626 -18.366 1.00 89.19 114 THR A O 1
ATOM 940 N N . ARG A 1 115 ? 1.784 -4.822 -17.031 1.00 91.56 115 ARG A N 1
ATOM 941 C 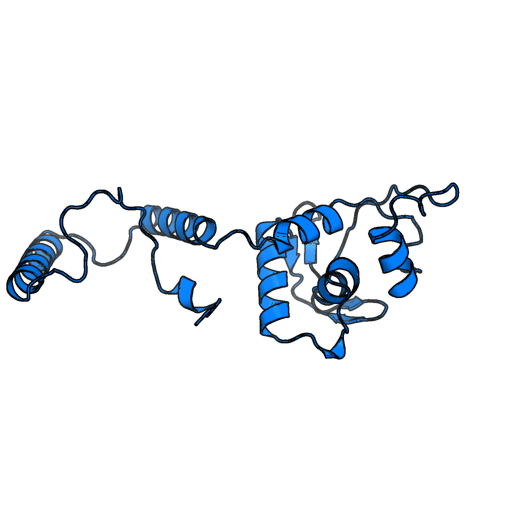CA . ARG A 1 115 ? 2.508 -5.456 -15.928 1.00 91.56 115 ARG A CA 1
ATOM 942 C C . ARG A 1 115 ? 1.735 -6.648 -15.365 1.00 91.56 115 ARG A C 1
ATOM 944 O O . ARG A 1 115 ? 0.607 -6.516 -14.904 1.00 91.56 115 ARG A O 1
ATOM 951 N N . SER A 1 116 ? 2.375 -7.811 -15.370 1.00 91.12 116 SER A N 1
ATOM 952 C CA . SER A 1 116 ? 1.789 -9.073 -14.903 1.00 91.12 116 SER A CA 1
ATOM 953 C C . SER A 1 116 ? 2.090 -9.381 -13.438 1.00 91.12 116 SER A C 1
ATOM 955 O O . SER A 1 116 ? 1.345 -10.115 -12.793 1.00 91.12 116 SER A O 1
ATOM 957 N N . LYS A 1 117 ? 3.185 -8.833 -12.907 1.00 93.06 117 LYS A N 1
ATOM 958 C CA . LYS A 1 117 ? 3.672 -9.085 -11.551 1.00 93.06 117 LYS A CA 1
ATOM 959 C C . LYS A 1 117 ? 4.401 -7.862 -11.000 1.00 93.06 117 LYS A C 1
ATOM 961 O O . LYS A 1 117 ? 4.962 -7.083 -11.765 1.00 93.06 117 LYS A O 1
ATOM 966 N N . VAL A 1 118 ? 4.397 -7.705 -9.681 1.00 95.31 118 VAL A N 1
ATOM 967 C CA . VAL A 1 118 ? 5.104 -6.622 -8.981 1.00 95.31 118 VAL A CA 1
ATOM 968 C C . VAL A 1 118 ? 5.515 -7.058 -7.577 1.00 95.31 118 VAL A C 1
ATOM 970 O O . VAL A 1 118 ? 4.827 -7.855 -6.938 1.00 95.31 118 VAL A O 1
ATOM 973 N N . CYS A 1 119 ? 6.615 -6.526 -7.056 1.00 95.81 119 CYS A N 1
ATOM 974 C CA . CYS A 1 119 ? 6.999 -6.661 -5.656 1.00 95.81 119 CYS A CA 1
ATOM 975 C C . CYS A 1 119 ? 7.173 -5.303 -4.961 1.00 95.81 119 CYS A C 1
ATOM 977 O O . CYS A 1 119 ? 7.385 -4.263 -5.581 1.00 95.81 119 CYS A O 1
ATOM 979 N N . ASN A 1 120 ? 7.151 -5.319 -3.627 1.00 95.94 120 ASN A N 1
ATOM 980 C CA . ASN A 1 120 ? 7.299 -4.109 -2.812 1.00 95.94 120 ASN A CA 1
ATOM 981 C C . ASN A 1 120 ? 8.615 -3.354 -3.075 1.00 95.94 120 ASN A C 1
ATOM 983 O O . ASN A 1 120 ? 8.661 -2.137 -2.931 1.00 95.94 120 ASN A O 1
ATOM 987 N N . LEU A 1 121 ? 9.693 -4.058 -3.437 1.00 94.88 121 LEU A N 1
ATOM 988 C CA . LEU A 1 121 ? 10.975 -3.414 -3.730 1.00 94.88 121 LEU A CA 1
ATOM 989 C C . LEU A 1 121 ? 10.992 -2.694 -5.077 1.00 94.88 121 LEU A C 1
ATOM 991 O O . LEU A 1 121 ? 11.692 -1.690 -5.179 1.00 94.88 121 LEU A O 1
ATOM 995 N N . GLU A 1 122 ? 10.228 -3.163 -6.065 1.00 95.06 122 GLU A N 1
ATOM 996 C CA . GLU A 1 122 ? 10.045 -2.441 -7.329 1.00 95.06 122 GLU A CA 1
ATOM 997 C C . GLU A 1 122 ? 9.339 -1.118 -7.050 1.00 95.06 122 GLU A C 1
ATOM 999 O O . GLU A 1 122 ? 9.854 -0.074 -7.411 1.00 95.06 122 GLU A O 1
ATOM 1004 N N . ILE A 1 123 ? 8.258 -1.118 -6.266 1.00 94.62 123 ILE A N 1
ATOM 1005 C CA . ILE A 1 123 ? 7.580 0.130 -5.876 1.00 94.62 123 ILE A CA 1
ATOM 1006 C C . ILE A 1 123 ? 8.529 1.058 -5.101 1.00 94.62 123 ILE A C 1
ATOM 1008 O O . ILE A 1 123 ? 8.674 2.236 -5.420 1.00 94.62 123 ILE A O 1
ATOM 1012 N N . TRP A 1 124 ? 9.229 0.530 -4.097 1.00 94.69 124 TRP A N 1
ATOM 1013 C CA . TRP A 1 124 ? 10.138 1.326 -3.271 1.00 94.69 124 TRP A CA 1
ATOM 1014 C C . TRP A 1 124 ? 11.268 1.974 -4.068 1.00 94.69 124 TRP A C 1
ATOM 1016 O O . TRP A 1 124 ? 11.596 3.147 -3.872 1.00 94.69 124 TRP A O 1
ATOM 1026 N N . CYS A 1 125 ? 11.889 1.192 -4.947 1.00 93.19 125 CYS A N 1
ATOM 1027 C CA . CYS A 1 125 ? 13.030 1.651 -5.707 1.00 93.19 125 CYS A CA 1
ATOM 1028 C C . CYS A 1 125 ? 12.588 2.450 -6.929 1.00 93.19 125 CYS A C 1
ATOM 1030 O O . CYS A 1 125 ? 13.149 3.508 -7.167 1.00 93.19 125 CYS A O 1
ATOM 1032 N N . GLU A 1 126 ? 11.654 1.953 -7.725 1.00 92.62 126 GLU A N 1
ATOM 1033 C CA . GLU A 1 126 ? 11.321 2.497 -9.042 1.00 92.62 126 GLU A CA 1
ATOM 1034 C C . GLU A 1 126 ? 10.347 3.677 -8.940 1.00 92.62 126 GLU A C 1
ATOM 1036 O O . GLU A 1 126 ? 10.569 4.679 -9.608 1.00 92.62 126 GLU A O 1
ATOM 1041 N N . VAL A 1 127 ? 9.355 3.618 -8.039 1.00 91.12 127 VAL A N 1
ATOM 1042 C CA . VAL A 1 127 ? 8.362 4.697 -7.856 1.00 91.12 127 VAL A CA 1
ATOM 1043 C C . VAL A 1 127 ? 8.860 5.754 -6.877 1.00 91.12 127 VAL A C 1
ATOM 1045 O O . VAL A 1 127 ? 8.839 6.943 -7.171 1.00 91.12 127 VAL A O 1
ATOM 1048 N N . PHE A 1 128 ? 9.344 5.346 -5.699 1.00 88.75 128 PHE A N 1
ATOM 1049 C CA . PHE A 1 128 ? 9.782 6.313 -4.679 1.00 88.75 128 PHE A CA 1
ATOM 1050 C C . PHE A 1 128 ? 11.252 6.729 -4.810 1.00 88.75 128 PHE A C 1
ATOM 1052 O O . PHE A 1 128 ? 11.726 7.546 -4.019 1.00 88.75 128 PHE A O 1
ATOM 1059 N N . GLY A 1 129 ? 12.000 6.151 -5.756 1.00 87.56 129 GLY A N 1
ATOM 1060 C CA . GLY A 1 129 ? 13.406 6.490 -5.997 1.00 87.56 129 GLY A CA 1
ATOM 1061 C C . GLY A 1 129 ? 14.357 6.116 -4.853 1.00 87.56 129 GLY A C 1
ATOM 1062 O O . GLY A 1 129 ? 15.516 6.533 -4.849 1.00 87.56 129 GLY A O 1
ATOM 1063 N N . LYS A 1 130 ? 13.906 5.333 -3.867 1.00 89.69 130 LYS A N 1
ATOM 1064 C CA . LYS A 1 130 ? 14.659 5.080 -2.632 1.00 89.69 130 LYS A CA 1
ATOM 1065 C C . LYS A 1 130 ? 15.667 3.946 -2.783 1.00 89.69 130 LYS A C 1
ATOM 1067 O O . LYS A 1 130 ? 15.566 3.106 -3.674 1.00 89.69 130 LYS A O 1
ATOM 1072 N N . ASP A 1 131 ? 16.661 3.921 -1.898 1.00 89.19 131 ASP A N 1
ATOM 1073 C CA . ASP A 1 131 ? 17.630 2.824 -1.838 1.00 89.19 131 ASP A CA 1
ATOM 1074 C C . ASP A 1 131 ? 16.985 1.570 -1.230 1.00 89.19 131 ASP A C 1
ATOM 1076 O O . ASP A 1 131 ? 16.317 1.639 -0.190 1.00 89.19 131 ASP A O 1
ATOM 1080 N N . ARG A 1 132 ? 17.233 0.413 -1.853 1.00 89.81 132 ARG A N 1
ATOM 1081 C CA . ARG A 1 132 ? 16.814 -0.909 -1.371 1.00 89.81 132 ARG A CA 1
ATOM 1082 C C . ARG A 1 132 ? 17.241 -1.192 0.072 1.00 89.81 132 ARG A C 1
ATOM 1084 O O . ARG A 1 132 ? 16.533 -1.902 0.774 1.00 89.81 132 ARG A O 1
ATOM 1091 N N . ALA A 1 133 ? 18.378 -0.660 0.521 1.00 90.50 133 ALA A N 1
ATOM 1092 C CA . ALA A 1 133 ? 18.910 -0.878 1.864 1.00 90.50 133 ALA A CA 1
ATOM 1093 C C . ALA A 1 133 ? 18.091 -0.161 2.948 1.00 90.50 133 ALA A C 1
ATOM 1095 O O . ALA A 1 133 ? 18.119 -0.560 4.110 1.00 90.50 133 ALA A O 1
ATOM 1096 N N . ASN A 1 134 ? 17.338 0.873 2.565 1.00 91.44 134 ASN A N 1
ATOM 1097 C CA . ASN A 1 134 ? 16.611 1.734 3.494 1.00 91.44 134 ASN A CA 1
ATOM 1098 C C . ASN A 1 134 ? 15.160 1.301 3.727 1.00 91.44 134 ASN A C 1
ATOM 1100 O O . ASN A 1 134 ? 14.459 1.944 4.510 1.00 91.44 134 ASN A O 1
ATOM 1104 N N . ILE A 1 135 ? 14.693 0.245 3.057 1.00 91.31 135 ILE A N 1
ATOM 1105 C CA . ILE A 1 135 ? 13.328 -0.244 3.236 1.00 91.31 135 ILE A CA 1
ATOM 1106 C C . ILE A 1 135 ? 13.154 -0.854 4.631 1.00 91.31 135 ILE A C 1
ATOM 1108 O O . ILE A 1 135 ? 13.914 -1.731 5.052 1.00 91.31 135 ILE A O 1
ATOM 1112 N N . LYS A 1 136 ? 12.118 -0.427 5.355 1.00 91.50 136 LYS A N 1
ATOM 1113 C CA . LYS A 1 136 ? 11.732 -1.038 6.630 1.00 91.50 136 LYS A CA 1
ATOM 1114 C C . LYS A 1 136 ? 10.556 -1.983 6.432 1.00 91.50 136 LYS A C 1
ATOM 1116 O O . LYS A 1 136 ? 9.820 -1.949 5.446 1.00 91.50 136 LYS A O 1
ATOM 1121 N N . ARG A 1 137 ? 10.333 -2.832 7.436 1.00 87.88 137 ARG A N 1
ATOM 1122 C CA . ARG A 1 137 ? 9.175 -3.735 7.464 1.00 87.88 137 ARG A CA 1
ATOM 1123 C C . ARG A 1 137 ? 7.847 -2.971 7.413 1.00 87.88 137 ARG A C 1
ATOM 1125 O O . ARG A 1 137 ? 6.905 -3.463 6.803 1.00 87.88 137 ARG A O 1
ATOM 1132 N N . THR A 1 138 ? 7.781 -1.795 8.034 1.00 84.50 138 THR A N 1
ATOM 1133 C CA . THR A 1 138 ? 6.605 -0.913 7.999 1.00 84.50 138 THR A CA 1
ATOM 1134 C C . THR A 1 138 ? 6.313 -0.436 6.582 1.00 84.50 138 THR A C 1
ATOM 1136 O O . THR A 1 138 ? 5.198 -0.637 6.117 1.00 84.50 138 THR A O 1
ATOM 1139 N N . ASP A 1 139 ? 7.326 0.049 5.857 1.00 88.75 139 ASP A N 1
ATOM 1140 C CA . ASP A 1 139 ? 7.179 0.500 4.466 1.00 88.75 139 ASP A CA 1
ATOM 1141 C C . ASP A 1 139 ? 6.685 -0.641 3.562 1.00 88.75 139 ASP A C 1
ATOM 1143 O O . ASP A 1 139 ? 5.785 -0.476 2.743 1.00 88.75 139 ASP A O 1
ATOM 1147 N N . SER A 1 140 ? 7.244 -1.841 3.751 1.00 89.94 140 SER A N 1
ATOM 1148 C CA . SER A 1 140 ? 6.829 -3.039 3.014 1.00 89.94 140 SER A CA 1
ATOM 1149 C C . SER A 1 140 ? 5.366 -3.413 3.284 1.00 89.94 140 SER A C 1
ATOM 1151 O O . SER A 1 140 ? 4.636 -3.777 2.362 1.00 89.94 140 SER A O 1
ATOM 1153 N N . ASN A 1 141 ? 4.909 -3.298 4.532 1.00 88.19 141 ASN A N 1
ATOM 1154 C CA . ASN A 1 141 ? 3.515 -3.566 4.879 1.00 88.19 141 ASN A CA 1
ATOM 1155 C C . ASN A 1 141 ? 2.562 -2.509 4.301 1.00 88.19 141 ASN A C 1
ATOM 1157 O O . ASN A 1 141 ? 1.480 -2.870 3.850 1.00 88.19 141 ASN A O 1
ATOM 1161 N N . GLU A 1 142 ? 2.962 -1.236 4.283 1.00 88.31 142 GLU A N 1
ATOM 1162 C CA . GLU A 1 142 ? 2.181 -0.148 3.680 1.00 88.31 142 GLU A CA 1
ATOM 1163 C C . GLU A 1 142 ? 2.005 -0.362 2.172 1.00 88.31 142 GLU A C 1
ATOM 1165 O O . GLU A 1 142 ? 0.884 -0.325 1.672 1.00 88.31 142 GLU A O 1
ATOM 1170 N N . MET A 1 143 ? 3.082 -0.694 1.452 1.00 91.12 143 MET A N 1
ATOM 1171 C CA . MET A 1 143 ? 3.001 -1.007 0.018 1.00 91.12 143 MET A CA 1
ATOM 1172 C C . MET A 1 143 ? 2.156 -2.250 -0.264 1.00 91.12 143 MET A C 1
ATOM 1174 O O . MET A 1 143 ? 1.355 -2.251 -1.195 1.00 91.12 143 MET A O 1
ATOM 1178 N N . ALA A 1 144 ? 2.272 -3.286 0.571 1.00 91.69 144 ALA A N 1
ATOM 1179 C CA . ALA A 1 144 ? 1.419 -4.464 0.457 1.00 91.69 144 ALA A CA 1
ATOM 1180 C C . ALA A 1 144 ? -0.068 -4.120 0.659 1.00 91.69 144 ALA A C 1
ATOM 1182 O O . ALA A 1 144 ? -0.916 -4.653 -0.053 1.00 91.69 144 ALA A O 1
ATOM 1183 N N . ALA A 1 145 ? -0.390 -3.233 1.606 1.00 89.06 145 ALA A N 1
ATOM 1184 C CA . ALA A 1 145 ? -1.758 -2.780 1.839 1.00 89.06 145 ALA A CA 1
ATOM 1185 C C . ALA A 1 145 ? -2.299 -1.964 0.652 1.00 89.06 145 ALA A C 1
ATOM 1187 O O . ALA A 1 145 ? -3.420 -2.223 0.210 1.00 89.06 145 ALA A O 1
ATOM 1188 N N . MET A 1 146 ? -1.489 -1.055 0.091 1.00 89.25 146 MET A N 1
ATOM 1189 C CA . MET A 1 146 ? -1.837 -0.307 -1.125 1.00 89.25 146 MET A CA 1
ATOM 1190 C C . MET A 1 146 ? -2.117 -1.255 -2.298 1.00 89.25 146 MET A C 1
ATOM 1192 O O . MET A 1 146 ? -3.167 -1.160 -2.924 1.00 89.25 146 MET A O 1
ATOM 1196 N N . LEU A 1 147 ? -1.246 -2.238 -2.545 1.00 92.00 147 LEU A N 1
ATOM 1197 C CA . LEU A 1 147 ? -1.437 -3.232 -3.607 1.00 92.00 147 LEU A CA 1
ATOM 1198 C C . LEU A 1 147 ? -2.746 -4.017 -3.455 1.00 92.00 147 LEU A C 1
ATOM 1200 O O . LEU A 1 147 ? -3.497 -4.161 -4.418 1.00 92.00 147 LEU A O 1
ATOM 1204 N N . VAL A 1 148 ? -3.055 -4.484 -2.242 1.00 90.62 148 VAL A N 1
ATOM 1205 C CA . VAL A 1 148 ? -4.308 -5.207 -1.971 1.00 90.62 148 VAL A CA 1
ATOM 1206 C C . VAL A 1 148 ? -5.528 -4.321 -2.231 1.00 90.62 148 VAL A C 1
ATOM 1208 O O . VAL A 1 148 ? -6.493 -4.781 -2.844 1.00 90.62 148 VAL A O 1
ATOM 1211 N N . LYS A 1 149 ? -5.483 -3.047 -1.819 1.00 85.88 149 LYS A N 1
ATOM 1212 C CA . LYS A 1 149 ? -6.552 -2.072 -2.086 1.00 85.88 149 LYS A CA 1
ATOM 1213 C C . LYS A 1 149 ? -6.736 -1.823 -3.589 1.00 85.88 149 LYS A C 1
ATOM 1215 O O . LYS A 1 149 ? -7.869 -1.718 -4.049 1.00 85.88 149 LYS A O 1
ATOM 1220 N N . LEU A 1 150 ? -5.645 -1.827 -4.357 1.00 89.25 150 LEU A N 1
ATOM 1221 C CA . LEU A 1 150 ? -5.636 -1.707 -5.821 1.00 89.25 150 LEU A CA 1
ATOM 1222 C C . LEU A 1 150 ? -6.018 -3.006 -6.558 1.00 89.25 150 LEU A C 1
ATOM 1224 O O . LEU A 1 150 ? -5.943 -3.064 -7.782 1.00 89.25 150 LEU A O 1
ATOM 1228 N N . GLY A 1 151 ? -6.434 -4.056 -5.844 1.00 89.94 151 GLY A N 1
ATOM 1229 C CA . GLY A 1 151 ? -6.896 -5.305 -6.453 1.00 89.94 151 GLY A CA 1
ATOM 1230 C C . GLY A 1 151 ? -5.780 -6.267 -6.862 1.00 89.94 151 GLY A C 1
ATOM 1231 O O . GLY A 1 151 ? -6.023 -7.179 -7.652 1.00 89.94 151 GLY A O 1
ATOM 1232 N N . TRP A 1 152 ? -4.573 -6.101 -6.322 1.00 94.19 152 TRP A N 1
ATOM 1233 C CA . TRP A 1 152 ? -3.465 -7.032 -6.519 1.00 94.19 152 TRP A CA 1
ATOM 1234 C C . TRP A 1 152 ? -3.419 -8.086 -5.410 1.00 94.19 152 TRP A C 1
ATOM 1236 O O . TRP A 1 152 ? -3.623 -7.802 -4.229 1.00 94.19 152 TRP A O 1
ATOM 1246 N N . VAL A 1 153 ? -3.130 -9.328 -5.789 1.00 94.31 153 VAL A N 1
ATOM 1247 C CA . VAL A 1 153 ? 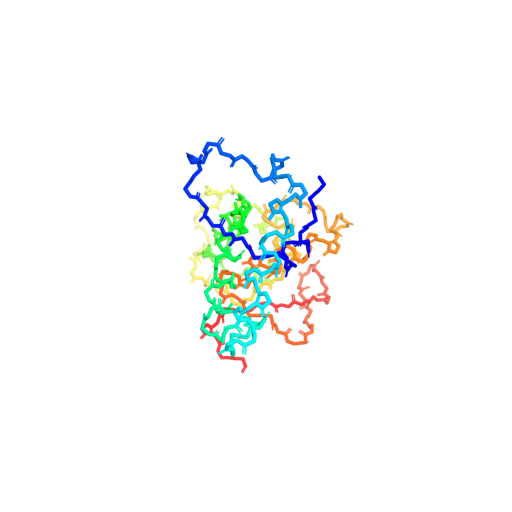-3.144 -10.490 -4.897 1.00 94.31 153 VAL A CA 1
ATOM 1248 C C . VAL A 1 153 ? -1.725 -10.978 -4.667 1.00 94.31 153 VAL A C 1
ATOM 1250 O O . VAL A 1 153 ? -0.984 -11.244 -5.608 1.00 94.31 153 VAL A O 1
ATOM 1253 N N . ARG A 1 154 ? -1.349 -11.125 -3.396 1.00 94.44 154 ARG A N 1
ATOM 1254 C CA . ARG A 1 154 ? -0.044 -11.656 -3.001 1.00 94.44 154 ARG A CA 1
ATOM 1255 C C . ARG A 1 154 ? 0.035 -13.162 -3.246 1.00 94.44 154 ARG A C 1
ATOM 1257 O O . ARG A 1 154 ? -0.781 -13.913 -2.715 1.00 94.44 154 ARG A O 1
ATOM 1264 N N . LEU A 1 155 ? 1.081 -13.607 -3.935 1.00 93.44 155 LEU A N 1
ATOM 1265 C CA . LEU A 1 155 ? 1.382 -15.025 -4.096 1.00 93.44 155 LEU A CA 1
ATOM 1266 C C . LEU A 1 155 ? 1.906 -15.644 -2.783 1.00 93.44 155 LEU A C 1
ATOM 1268 O O . LEU A 1 155 ? 2.636 -14.992 -2.023 1.00 93.44 155 LEU A O 1
ATOM 1272 N N . PRO A 1 156 ? 1.571 -16.917 -2.497 1.00 90.44 156 PRO A N 1
ATOM 1273 C CA . PRO A 1 156 ? 1.948 -17.571 -1.242 1.00 90.44 156 PRO A CA 1
ATOM 1274 C C . PRO A 1 156 ? 3.447 -17.882 -1.163 1.00 90.44 156 PRO A C 1
ATOM 1276 O O . PRO A 1 156 ? 4.019 -17.938 -0.072 1.00 90.44 156 PRO A O 1
ATOM 1279 N N . LYS A 1 157 ? 4.095 -18.088 -2.314 1.00 93.06 157 LYS A N 1
ATOM 1280 C CA . LYS A 1 157 ? 5.520 -18.408 -2.413 1.00 93.06 157 LYS A CA 1
ATOM 1281 C C . LYS A 1 157 ? 6.309 -17.178 -2.835 1.00 93.06 157 LYS A C 1
ATOM 1283 O O . LYS A 1 157 ? 5.819 -16.327 -3.570 1.00 93.06 157 LYS A O 1
ATOM 1288 N N . LYS A 1 158 ? 7.548 -17.097 -2.351 1.00 93.00 158 LYS A N 1
ATOM 1289 C CA . LYS A 1 158 ? 8.496 -16.101 -2.841 1.00 93.00 158 LYS A CA 1
ATOM 1290 C C . LYS A 1 158 ? 9.030 -16.527 -4.196 1.00 93.00 158 LYS A C 1
ATOM 1292 O O . LYS A 1 158 ? 9.353 -17.697 -4.389 1.00 93.00 158 LYS A O 1
ATOM 1297 N N . GLU A 1 159 ? 9.229 -15.551 -5.060 1.00 94.12 159 GLU A N 1
ATOM 1298 C CA . GLU A 1 159 ? 9.870 -15.734 -6.353 1.00 94.12 159 GLU A CA 1
ATOM 1299 C C . GLU A 1 159 ? 11.143 -14.903 -6.422 1.00 94.12 159 GLU A C 1
ATOM 1301 O O . GLU A 1 159 ? 11.354 -13.974 -5.635 1.00 94.12 159 GLU A O 1
ATOM 1306 N N . ARG A 1 160 ? 12.037 -15.270 -7.339 1.00 92.56 160 ARG A N 1
ATOM 1307 C CA . ARG A 1 160 ? 13.251 -14.499 -7.571 1.00 92.56 160 ARG A CA 1
ATOM 1308 C C . ARG A 1 160 ? 12.948 -13.397 -8.577 1.00 92.56 160 ARG A C 1
ATOM 1310 O O . ARG A 1 160 ? 12.688 -13.679 -9.738 1.00 92.56 160 ARG A O 1
ATOM 1317 N N . VAL A 1 161 ? 13.031 -12.157 -8.121 1.00 91.62 161 VAL A N 1
ATOM 1318 C CA . VAL A 1 161 ? 12.870 -10.958 -8.939 1.00 91.62 161 VAL A CA 1
ATOM 1319 C C . VAL A 1 161 ? 14.257 -10.462 -9.344 1.00 91.62 161 VAL A C 1
ATOM 1321 O O . VAL A 1 161 ? 15.172 -10.385 -8.511 1.00 91.62 161 VAL A O 1
ATOM 1324 N N . LYS A 1 162 ? 14.445 -10.160 -10.633 1.00 88.06 162 LYS A N 1
ATOM 1325 C CA . LYS A 1 162 ? 15.706 -9.610 -11.151 1.00 88.06 162 LYS A CA 1
ATOM 1326 C C . LYS A 1 162 ? 16.015 -8.291 -10.432 1.00 88.06 162 LYS A C 1
ATOM 1328 O O . LYS A 1 162 ? 15.112 -7.531 -10.116 1.00 88.06 162 LYS A O 1
ATOM 1333 N N . GLY A 1 163 ? 17.275 -8.067 -10.063 1.00 86.56 163 GLY A N 1
ATOM 1334 C CA . GLY A 1 163 ? 17.690 -6.884 -9.288 1.00 86.56 163 GLY A CA 1
ATOM 1335 C C . GLY A 1 163 ? 17.311 -6.890 -7.794 1.00 86.56 163 GLY A C 1
ATOM 1336 O O . GLY A 1 163 ? 18.013 -6.271 -6.993 1.00 86.56 163 GLY A O 1
ATOM 1337 N N . TYR A 1 164 ? 16.287 -7.653 -7.384 1.00 91.00 164 TYR A N 1
ATOM 1338 C CA . TYR A 1 164 ? 15.721 -7.603 -6.023 1.00 91.00 164 TYR A CA 1
ATOM 1339 C C . TYR A 1 164 ? 15.756 -8.925 -5.237 1.00 91.00 164 TYR A C 1
ATOM 1341 O O . TYR A 1 164 ? 15.428 -8.957 -4.048 1.00 91.00 164 TYR A O 1
ATOM 1349 N N . GLY A 1 165 ? 16.200 -10.024 -5.849 1.00 91.25 165 GLY A N 1
ATOM 1350 C CA . GLY A 1 165 ? 16.362 -11.308 -5.165 1.00 91.25 165 GLY A CA 1
ATOM 1351 C C . GLY A 1 165 ? 15.026 -11.964 -4.803 1.00 91.25 165 GLY A C 1
ATOM 1352 O O . GLY A 1 165 ? 14.051 -11.836 -5.531 1.00 91.25 165 GLY A O 1
ATOM 1353 N N . SER A 1 166 ? 14.980 -12.729 -3.708 1.00 94.88 166 SER A N 1
ATOM 1354 C CA . SER A 1 166 ? 13.771 -13.468 -3.310 1.00 94.88 166 SER A CA 1
ATOM 1355 C C . SER A 1 166 ? 12.745 -12.552 -2.637 1.00 94.88 166 SER A C 1
ATOM 1357 O O . SER A 1 166 ? 12.946 -12.132 -1.495 1.00 94.88 166 SER A O 1
ATOM 1359 N N . GLN A 1 167 ? 11.634 -12.281 -3.323 1.00 95.06 167 GLN A N 1
ATOM 1360 C CA . GLN A 1 167 ? 10.583 -11.365 -2.880 1.00 95.06 167 GLN A CA 1
ATOM 1361 C C . GLN A 1 167 ? 9.206 -12.027 -2.890 1.00 95.06 167 GLN A C 1
ATOM 1363 O O . GLN A 1 167 ? 8.972 -13.016 -3.582 1.00 95.06 167 GLN A O 1
ATOM 1368 N N . PHE A 1 168 ? 8.285 -11.472 -2.101 1.00 94.38 168 PHE A N 1
ATOM 1369 C CA . PHE A 1 168 ? 6.866 -11.756 -2.292 1.00 94.38 168 PHE A CA 1
ATOM 1370 C C . PHE A 1 168 ? 6.359 -10.938 -3.470 1.00 94.38 168 PHE A C 1
ATOM 1372 O O . PHE A 1 168 ? 6.568 -9.725 -3.516 1.00 94.38 168 PHE A O 1
ATOM 1379 N N . VAL A 1 169 ? 5.706 -11.628 -4.393 1.00 95.69 169 VAL A N 1
ATOM 1380 C CA . VAL A 1 169 ? 5.190 -11.062 -5.632 1.00 95.69 169 VAL A CA 1
ATOM 1381 C C . VAL A 1 169 ? 3.675 -10.947 -5.535 1.00 95.69 169 VAL A C 1
ATOM 1383 O O . VAL A 1 169 ? 3.018 -11.757 -4.877 1.00 95.69 169 VAL A O 1
ATOM 1386 N N . PHE A 1 170 ? 3.138 -9.917 -6.168 1.00 96.31 170 PHE A N 1
ATOM 1387 C CA . PHE A 1 170 ? 1.721 -9.658 -6.309 1.00 96.31 170 PHE A CA 1
ATOM 1388 C C . PHE A 1 170 ? 1.351 -9.723 -7.788 1.00 96.31 170 PHE A C 1
ATOM 1390 O O . PHE A 1 170 ? 2.126 -9.273 -8.632 1.00 96.31 170 PHE A O 1
ATOM 1397 N N . VAL A 1 171 ? 0.171 -10.257 -8.089 1.00 94.81 171 VAL A N 1
ATOM 1398 C CA . VAL A 1 171 ? -0.381 -10.370 -9.449 1.00 94.81 171 VAL A CA 1
ATOM 1399 C C . VAL A 1 171 ? -1.771 -9.727 -9.520 1.00 94.81 171 VAL A C 1
ATOM 1401 O O . VAL A 1 171 ? -2.460 -9.678 -8.493 1.00 94.81 171 VAL A O 1
ATOM 1404 N N . PRO A 1 172 ? -2.219 -9.226 -10.685 1.00 91.56 172 PRO A N 1
ATOM 1405 C CA . PRO A 1 172 ? -3.572 -8.707 -10.838 1.00 91.56 172 PRO A CA 1
ATOM 1406 C C . PRO A 1 172 ? -4.603 -9.802 -10.557 1.00 91.56 172 PRO A C 1
ATOM 1408 O O . PRO A 1 172 ? -4.441 -10.940 -10.992 1.00 91.56 172 PRO A O 1
ATOM 1411 N N . LYS A 1 173 ? -5.714 -9.458 -9.898 1.00 84.31 173 LYS A N 1
ATOM 1412 C CA . LYS A 1 173 ? -6.807 -10.408 -9.612 1.00 84.31 173 LYS A CA 1
ATOM 1413 C C . LYS A 1 173 ? -7.441 -11.035 -10.868 1.00 84.31 173 LYS A C 1
ATOM 1415 O O . LYS A 1 173 ? -8.124 -12.047 -10.756 1.00 84.31 173 LYS A O 1
ATOM 1420 N N . SER A 1 174 ? -7.236 -10.444 -12.046 1.00 69.69 174 SER A N 1
ATOM 1421 C CA . SER A 1 174 ? -7.700 -10.965 -13.338 1.00 69.69 174 SER A CA 1
ATOM 1422 C C . SER A 1 174 ? -6.868 -12.134 -13.878 1.00 69.69 174 SER A C 1
ATOM 1424 O O . SER A 1 174 ? -7.322 -12.810 -14.801 1.00 69.69 174 SER A O 1
ATOM 1426 N N . VAL A 1 175 ? -5.681 -12.395 -13.323 1.00 54.97 175 VAL A N 1
ATOM 1427 C CA . VAL A 1 175 ? -4.833 -13.526 -13.717 1.00 54.97 175 VAL A CA 1
ATOM 1428 C C . VAL A 1 175 ? -5.143 -14.708 -12.787 1.00 54.97 175 VAL A C 1
ATOM 1430 O O . VAL A 1 175 ? -4.973 -14.568 -11.574 1.00 54.97 175 VAL A O 1
ATOM 1433 N N . PRO A 1 176 ? -5.631 -15.857 -13.297 1.00 44.59 176 PRO A N 1
ATOM 1434 C CA . PRO A 1 176 ? -5.880 -17.026 -12.457 1.00 44.59 176 PRO A CA 1
ATOM 1435 C C . PRO A 1 176 ? -4.570 -17.513 -11.817 1.00 44.59 176 PRO A C 1
ATOM 1437 O O . PRO A 1 176 ? -3.562 -17.668 -12.507 1.00 44.59 176 PRO A O 1
ATOM 1440 N N . VAL A 1 177 ? -4.613 -17.692 -10.492 1.00 47.34 177 VAL A N 1
ATOM 1441 C CA . VAL A 1 177 ? -3.512 -18.166 -9.628 1.00 47.34 177 VAL A CA 1
ATOM 1442 C C . VAL A 1 177 ? -3.206 -19.638 -9.878 1.00 47.34 177 VAL A C 1
ATOM 1444 O O . VAL A 1 177 ? -4.180 -20.415 -10.003 1.00 47.34 177 VAL A O 1
#

Radius of gyration: 23.42 Å; Cα contacts (8 Å, |Δi|>4): 144; chains: 1;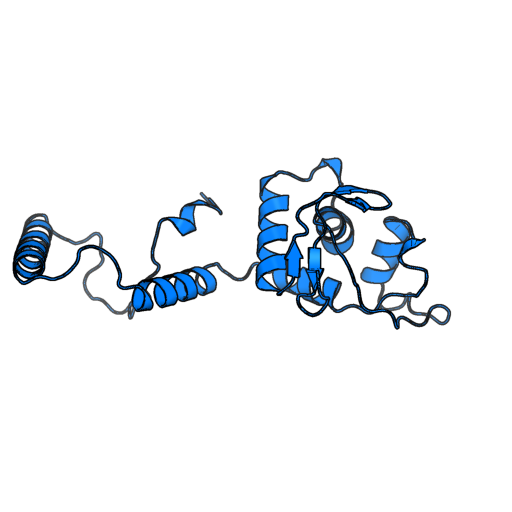 bounding box: 53×39×67 Å

Nearest PDB structures (foldseek):
  7pds-assembly1_C  TM=6.293E-01  e=2.077E-07  Staphylococcus aureus
  7pds-assembly1_D  TM=6.305E-01  e=3.223E-07  Staphylococcus aureus
  7pds-assembly1_A  TM=5.979E-01  e=3.432E-07  Staphylococcus aureus
  7pds-assembly1_B  TM=6.236E-01  e=1.132E-06  Staphylococcus aureus
  7pds-assembly1_F  TM=6.290E-01  e=5.793E-06  Staphylococcus aureus

Sequence (177 aa):
MRDTTGNRRFWPVKTPGNSAVHSWNISNEEIVQIWAEIYEYVKSGETLHLSPELEAYAKEEQREALESDEREGLVRDFLETLLPENWEDMDTYERRAFLNDSDFADASQKATVTRSKVCNLEIWCEVFGKDRANIKRTDSNEMAAMLVKLGWVRLPKKERVKGYGSQFVFVPKSVPV

Solvent-accessible surface area (backbone atoms only — not comparable to full-atom values): 10980 Å² total; per-residue (Å²): 134,90,56,91,74,56,60,83,79,53,76,67,72,93,67,81,90,78,61,95,67,56,90,87,70,67,48,72,69,55,54,52,50,53,51,53,52,51,50,54,43,41,72,74,67,51,69,99,61,74,51,76,68,55,46,53,50,40,51,48,45,39,57,63,70,50,70,80,53,76,64,49,59,57,52,48,53,59,59,70,44,57,31,38,88,60,55,90,75,51,52,72,65,58,51,30,48,61,74,72,31,83,72,73,70,67,87,80,68,73,54,74,39,74,67,67,67,49,38,55,63,53,48,43,33,52,72,68,67,42,62,80,86,72,67,46,73,64,59,47,51,52,47,49,50,48,38,46,75,73,47,31,42,74,49,95,59,70,44,77,42,86,102,66,43,80,36,59,36,28,30,50,69,88,56,89,128

pLDDT: mean 81.62, std 14.66, range [36.97, 96.31]

Secondary structure (DSSP, 8-state):
---TTTGGG-------S--SS-GGG--HHHHHHHHHHHHHHHHTT--SS--HHHHHHHHHHHHHHS---HHHHHHHHHHHS-B-TTTTTS-HHHHHHHHH-TTTTSSS----BPP--EEHHHIIIIIS---GGG--HHHHHHHHHHHHHTTEEEEEEEEEETTTEEEEEEEETTS--